Protein AF-A0ABD4SYP6-F1 (afdb_monomer)

Secondary structure (DSSP, 8-state):
----EE-STT-EEEE---SEEEETTEEEEHHHHHHHHHHHHHHHHHHHHHHHTT--HHHHHHHHHHHHHHHHHHHHHHHHHHTHHHHTT-GGGGG-GGG----HHHHHHHHHHHHHHHHHHTT--HHHHHHHHHHHHHHHHHHHHHHHHHHT-S--SB--STTPEE--GGGS-TT-TT--EE--TT-

Foldseek 3Di:
DFDFDDDDDQFTEGEAPAQWDDDDPDTDGPLVVLLVVLLVVLLVQLLVLCVVLVHHSVLSVVLSVLLCVQQFLQQLVVQCVVVVVVCVVVVVCSPVCVVPRGHVVRSVVSSLVSLVVSCVVVVHDSVSSCVSSVVSVVSSLLSNLVSCRNNLHPFAAQDPDRHWYAHQLVRDPPVCSVGGTTHSPSD

pLDDT: mean 91.64, std 11.06, range [38.91, 98.5]

Sequence (187 aa):
MVTALFSGLLGFTLQSPGAELQLGPISLRWYGILIASAVLLGVVLAQRIAQRQHIKPDLISDLAIWLVIGAIPAARLYYVLFQWPYYRENPGEIIAIWHGGIAIHGAILGGMLATFLFCRLKQLSFWQVADTVAPSLILGQAIGRWGNFFNSEAFGAPTDLPWKLFIPTAQRPGGLKDVAYFHPTFL

Solvent-accessible surface area (backbone atoms only — not comparable to full-atom values): 9944 Å² total; per-residue (Å²): 115,78,54,69,53,72,65,66,101,84,20,40,36,43,40,56,71,46,45,56,48,75,61,83,96,45,77,43,48,50,51,59,54,38,50,53,50,24,52,52,53,20,51,55,50,22,25,58,42,21,55,78,69,77,39,65,42,67,59,49,58,54,46,52,55,41,30,53,68,24,11,54,56,31,6,27,51,46,31,45,64,77,44,37,84,60,38,76,78,36,64,80,56,69,77,43,61,88,81,47,68,70,29,68,68,21,25,52,54,21,26,53,51,28,48,45,53,51,19,63,76,69,75,46,60,49,65,63,51,48,64,36,40,46,63,21,52,52,50,28,51,58,44,46,27,50,33,30,46,30,61,50,41,78,60,48,59,79,41,87,56,53,65,20,25,51,48,60,62,91,64,41,56,92,92,39,56,89,56,53,36,19,34,64,58,49,111

Radius of gyration: 20.12 Å; Cα contacts (8 Å, |Δi|>4): 256; chains: 1; bounding box: 48×38×59 Å

InterPro domains:
  IPR001640 Phosphatidylglycerol--prolipoprotein diacylglyceryl transferase Lgt [PF01790] (21-187)
  IPR001640 Phosphatidylglycerol--prolipoprotein diacylglyceryl transferase Lgt [PS01311] (144-156)
  IPR001640 Phosphatidylglycerol--prolipoprotein diacylglyceryl transferase Lgt [PTHR30589] (20-187)
  IPR001640 Phosphatidylglycerol--prolipoprotein diacylglyceryl transferase Lgt [TIGR00544] (20-187)

Mean predicted aligned error: 5.72 Å

Organism: NCBI:txid1574623

Nearest PDB structures (foldseek):
  5azc-assembly1_A  TM=8.347E-01  e=8.884E-11  Escherichia coli K-12
  5cwg-assembly1_A  TM=3.374E-01  e=3.846E+00  synthetic construct
  7a0g-assembly1_JJJ  TM=2.383E-01  e=6.406E+00  Serratia marcescens

Structure (mmCIF, N/CA/C/O backbone):
data_AF-A0ABD4SYP6-F1
#
_entry.id   AF-A0ABD4SYP6-F1
#
loop_
_atom_site.group_PDB
_atom_site.id
_atom_site.type_symbol
_atom_site.label_atom_id
_atom_site.label_alt_id
_atom_site.label_comp_id
_atom_site.label_asym_id
_atom_site.label_entity_id
_atom_site.label_seq_id
_atom_site.pdbx_PDB_ins_code
_atom_site.Cartn_x
_atom_site.Cartn_y
_atom_site.Cartn_z
_atom_site.occupancy
_atom_site.B_iso_or_equiv
_atom_site.auth_seq_id
_atom_site.auth_comp_id
_atom_site.auth_asym_id
_atom_site.auth_atom_id
_atom_site.pdbx_PDB_model_num
ATOM 1 N N . MET A 1 1 ? 4.632 15.106 -16.788 1.00 38.91 1 MET A N 1
ATOM 2 C CA . MET A 1 1 ? 3.467 15.273 -17.683 1.00 38.91 1 MET A CA 1
ATOM 3 C C . MET A 1 1 ? 3.113 13.883 -18.191 1.00 38.91 1 MET A C 1
ATOM 5 O O . MET A 1 1 ? 3.996 13.250 -18.747 1.00 38.91 1 MET A O 1
ATOM 9 N N . VAL A 1 2 ? 1.923 13.345 -17.898 1.00 46.66 2 VAL A N 1
ATOM 10 C CA . VAL A 1 2 ? 1.488 12.069 -18.501 1.00 46.66 2 VAL A CA 1
ATOM 11 C C . VAL A 1 2 ? 1.305 12.338 -19.991 1.00 46.66 2 VAL A C 1
ATOM 13 O O . VAL A 1 2 ? 0.451 13.141 -20.359 1.00 46.66 2 VAL A O 1
ATOM 16 N N . THR A 1 3 ? 2.141 11.747 -20.840 1.00 46.91 3 THR A N 1
ATOM 17 C CA . THR A 1 3 ? 2.057 11.969 -22.286 1.00 46.91 3 THR A CA 1
ATOM 18 C C . THR A 1 3 ? 1.122 10.924 -22.880 1.00 46.91 3 THR A C 1
ATOM 20 O O . THR A 1 3 ? 1.512 9.777 -23.074 1.00 46.91 3 THR A O 1
ATOM 23 N N . ALA A 1 4 ? -0.124 11.308 -23.155 1.00 49.38 4 ALA A N 1
ATOM 24 C CA . ALA A 1 4 ? -0.986 10.548 -24.050 1.00 49.38 4 ALA A CA 1
ATOM 25 C C . ALA A 1 4 ? -0.635 10.959 -25.485 1.00 49.38 4 ALA A C 1
ATOM 27 O O . ALA A 1 4 ? -0.959 12.064 -25.918 1.00 49.38 4 ALA A O 1
ATOM 28 N N . LEU A 1 5 ? 0.078 10.098 -26.211 1.00 52.94 5 LEU A N 1
ATOM 29 C CA . LEU A 1 5 ? 0.274 10.279 -27.648 1.00 52.94 5 LEU A CA 1
ATOM 30 C C . LEU A 1 5 ? -0.943 9.674 -28.359 1.00 52.94 5 LEU A C 1
ATOM 32 O O . LEU A 1 5 ? -1.184 8.466 -28.294 1.00 52.94 5 LEU A O 1
ATOM 36 N N . PHE A 1 6 ? -1.747 10.524 -28.998 1.00 47.97 6 PHE A N 1
ATOM 37 C CA . PHE A 1 6 ? -2.849 10.076 -29.847 1.00 47.97 6 PHE A CA 1
ATOM 38 C C . PHE A 1 6 ? -2.266 9.455 -31.118 1.00 47.97 6 PHE A C 1
ATOM 40 O O . PHE A 1 6 ? -1.558 10.120 -31.873 1.00 47.97 6 PHE A O 1
ATOM 47 N N . SER A 1 7 ? -2.557 8.178 -31.354 1.00 48.09 7 SER A N 1
ATOM 48 C CA . SER A 1 7 ? -2.204 7.485 -32.596 1.00 48.09 7 SER A CA 1
ATOM 49 C C . SER A 1 7 ? -3.499 7.068 -33.292 1.00 48.09 7 SER A C 1
ATOM 51 O O . SER A 1 7 ? -4.050 6.000 -33.052 1.00 48.09 7 SER A O 1
ATOM 53 N N . GLY A 1 8 ? -4.022 7.962 -34.137 1.00 51.19 8 GLY A N 1
ATOM 54 C CA . GLY A 1 8 ? -5.259 7.747 -34.895 1.00 51.19 8 GLY A CA 1
ATOM 55 C C . GLY A 1 8 ? -6.550 8.131 -34.158 1.00 51.19 8 GLY A C 1
ATOM 56 O O . GLY A 1 8 ? -6.545 8.477 -32.980 1.00 51.19 8 GLY A O 1
ATOM 57 N N . LEU A 1 9 ? -7.669 8.081 -34.892 1.00 52.09 9 LEU A N 1
ATOM 58 C CA . LEU A 1 9 ? -8.947 8.738 -34.565 1.00 52.09 9 LEU A CA 1
ATOM 59 C C . LEU A 1 9 ? -9.612 8.306 -33.235 1.00 52.09 9 LEU A C 1
ATOM 61 O O . LEU A 1 9 ? -10.529 8.987 -32.790 1.00 52.09 9 LEU A O 1
ATOM 65 N N . LEU A 1 10 ? -9.192 7.194 -32.611 1.00 61.69 10 LEU A N 1
ATOM 66 C CA . LEU A 1 10 ? -9.816 6.621 -31.400 1.00 61.69 10 LEU A CA 1
ATOM 67 C C . LEU A 1 10 ? -8.826 5.943 -30.417 1.00 61.69 10 LEU A C 1
ATOM 69 O O . LEU A 1 10 ? -9.266 5.347 -29.436 1.00 61.69 10 LEU A O 1
ATOM 73 N N . GLY A 1 11 ? -7.508 5.995 -30.659 1.00 62.91 11 GLY A N 1
ATOM 74 C CA . GLY A 1 11 ? -6.498 5.290 -29.850 1.00 62.91 11 GLY A CA 1
ATOM 75 C C . GLY A 1 11 ? -5.578 6.225 -29.062 1.00 62.91 11 GLY A C 1
ATOM 76 O O . GLY A 1 11 ? -5.037 7.183 -29.619 1.00 62.91 11 GLY A O 1
ATOM 77 N N . PHE A 1 12 ? -5.357 5.926 -27.777 1.00 79.81 12 PHE A N 1
ATOM 78 C CA . PHE A 1 12 ? -4.389 6.619 -26.924 1.00 79.81 12 PHE A CA 1
ATOM 79 C C . PHE A 1 12 ? -3.379 5.629 -26.341 1.00 79.81 12 PHE A C 1
ATOM 81 O O . PHE A 1 12 ? -3.734 4.625 -25.727 1.00 79.81 12 PHE A O 1
ATOM 88 N N . THR A 1 13 ? -2.090 5.918 -26.504 1.00 83.19 13 THR A N 1
ATOM 89 C CA . THR A 1 13 ? -1.047 5.134 -25.837 1.00 83.19 13 THR A CA 1
ATOM 90 C C . THR A 1 13 ? -0.771 5.702 -24.456 1.00 83.19 13 THR A C 1
ATOM 92 O O . THR A 1 13 ? -0.530 6.904 -24.317 1.00 83.19 13 THR A O 1
ATOM 95 N N . LEU A 1 14 ? -0.754 4.833 -23.450 1.00 87.25 14 LEU A N 1
ATOM 96 C CA . LEU A 1 14 ? -0.343 5.184 -22.098 1.00 87.25 14 LEU A CA 1
ATOM 97 C C . LEU A 1 14 ? 1.173 5.044 -21.981 1.00 87.25 14 LEU A C 1
ATOM 99 O O . LEU A 1 14 ? 1.742 4.033 -22.387 1.00 87.25 14 LEU A O 1
ATOM 103 N N . GLN A 1 15 ? 1.829 6.044 -21.402 1.00 91.12 15 GLN A N 1
ATOM 104 C CA . GLN A 1 15 ? 3.259 6.004 -21.119 1.00 91.12 15 GLN A CA 1
ATOM 105 C C . GLN A 1 15 ? 3.535 6.646 -19.762 1.00 91.12 15 GLN A C 1
ATOM 107 O O . GLN A 1 15 ? 3.083 7.760 -19.483 1.00 91.12 15 GLN A O 1
ATOM 112 N N . SER A 1 16 ? 4.293 5.936 -18.925 1.00 91.06 16 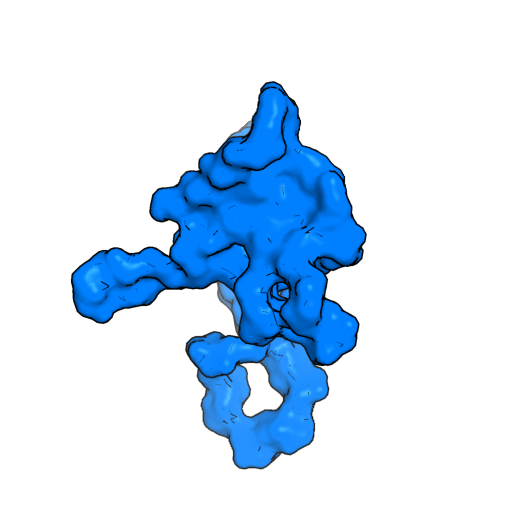SER A N 1
ATOM 113 C CA . SER A 1 16 ? 4.735 6.465 -17.638 1.00 91.06 16 SER A CA 1
ATOM 114 C C . SER A 1 16 ? 5.657 7.675 -17.835 1.00 91.06 16 SER A C 1
ATOM 116 O O . SER A 1 16 ? 6.569 7.611 -18.664 1.00 91.06 16 SER A O 1
ATOM 118 N N . PRO A 1 17 ? 5.493 8.753 -17.047 1.00 89.50 17 PRO A N 1
ATOM 119 C CA . PRO A 1 17 ? 6.449 9.856 -17.014 1.00 89.50 17 PRO A CA 1
ATOM 120 C C . PRO A 1 17 ? 7.752 9.506 -16.267 1.00 89.50 17 PRO A C 1
ATOM 122 O O . PRO A 1 17 ? 8.630 10.359 -16.167 1.00 89.50 17 PRO A O 1
ATOM 125 N N . GLY A 1 18 ? 7.870 8.289 -15.727 1.00 90.31 18 GLY A N 1
ATOM 126 C CA . GLY A 1 18 ? 8.974 7.832 -14.885 1.00 90.31 18 GLY A CA 1
ATOM 127 C C . GLY A 1 18 ? 8.542 7.566 -13.440 1.00 90.31 18 GLY A C 1
ATOM 128 O O . GLY A 1 18 ? 7.469 7.983 -13.002 1.00 90.31 18 GLY A O 1
ATOM 129 N N . ALA A 1 19 ? 9.401 6.870 -12.690 1.00 88.88 19 ALA A N 1
ATOM 130 C CA . ALA A 1 19 ? 9.147 6.490 -11.295 1.00 88.88 19 ALA A CA 1
ATOM 131 C C . ALA A 1 19 ? 9.318 7.654 -10.300 1.00 88.88 19 ALA A C 1
ATOM 133 O O . ALA A 1 19 ? 8.830 7.597 -9.166 1.00 88.88 19 ALA A O 1
ATOM 134 N N . GLU A 1 20 ? 10.006 8.712 -10.725 1.00 92.31 20 GLU A N 1
ATOM 135 C CA . GLU A 1 20 ? 10.459 9.803 -9.873 1.00 92.31 20 GLU A CA 1
ATOM 136 C C . GLU A 1 20 ? 10.057 11.162 -10.439 1.00 92.31 20 GLU A C 1
ATOM 138 O O . GLU A 1 20 ? 10.043 11.385 -11.650 1.00 92.31 20 GLU A O 1
ATOM 143 N N . LEU A 1 21 ? 9.741 12.077 -9.531 1.00 89.38 21 LEU A N 1
ATOM 144 C CA . LEU A 1 21 ? 9.509 13.484 -9.781 1.00 89.38 21 LEU A CA 1
ATOM 145 C C . LEU A 1 21 ? 10.696 14.262 -9.207 1.00 89.38 21 LEU A C 1
ATOM 147 O O . LEU A 1 21 ? 10.861 14.344 -7.989 1.00 89.38 21 LEU A O 1
ATOM 151 N N . GLN A 1 22 ? 11.519 14.829 -10.085 1.00 89.31 22 GLN A N 1
ATOM 152 C CA . GLN A 1 22 ? 12.651 15.661 -9.679 1.00 89.31 22 GLN A CA 1
ATOM 153 C C . GLN A 1 22 ? 12.175 17.087 -9.382 1.00 89.31 22 GLN A C 1
ATOM 155 O O . GLN A 1 22 ? 11.612 17.758 -10.247 1.00 89.31 22 GLN A O 1
ATOM 160 N N . LEU A 1 23 ? 12.413 17.549 -8.156 1.00 86.06 23 LEU A N 1
ATOM 161 C CA . LEU A 1 23 ? 12.132 18.903 -7.682 1.00 86.06 23 LEU A CA 1
ATOM 162 C C . LEU A 1 23 ? 13.457 19.543 -7.247 1.00 86.06 23 LEU A C 1
ATOM 164 O O . LEU A 1 23 ? 13.806 19.569 -6.066 1.00 86.06 23 LEU A O 1
ATOM 168 N N . GLY A 1 24 ? 14.235 20.014 -8.225 1.00 86.81 24 GLY A N 1
ATOM 169 C CA . GLY A 1 24 ? 15.590 20.514 -7.985 1.00 86.81 24 GLY A CA 1
ATOM 170 C C . GLY A 1 24 ? 16.508 19.399 -7.453 1.00 86.81 24 GLY A C 1
ATOM 171 O O . GLY A 1 24 ? 16.625 18.373 -8.119 1.00 86.81 24 GLY A O 1
ATOM 172 N N . PRO A 1 25 ? 17.153 19.555 -6.279 1.00 89.81 25 PRO A N 1
ATOM 173 C CA . PRO A 1 25 ? 18.048 18.536 -5.721 1.00 89.81 25 PRO A CA 1
ATOM 174 C C . PRO A 1 25 ? 17.316 17.356 -5.058 1.00 89.81 25 PRO A C 1
ATOM 176 O O . PRO A 1 25 ? 17.960 16.390 -4.656 1.00 89.81 25 PRO A O 1
ATOM 179 N N . ILE A 1 26 ? 15.989 17.428 -4.900 1.00 87.06 26 ILE A N 1
ATOM 180 C CA . ILE A 1 26 ? 15.192 16.396 -4.228 1.00 87.06 26 ILE A CA 1
ATOM 181 C C . ILE A 1 26 ? 14.495 15.535 -5.284 1.00 87.06 26 ILE A C 1
ATOM 183 O O . ILE A 1 26 ? 13.771 16.054 -6.133 1.00 87.06 26 ILE A O 1
ATOM 187 N N . SER A 1 27 ? 14.671 14.213 -5.199 1.00 87.31 27 SER A N 1
ATOM 188 C CA . SER A 1 27 ? 13.902 13.250 -5.995 1.00 87.31 27 SER A CA 1
ATOM 189 C C . SER A 1 27 ? 12.782 12.637 -5.157 1.00 87.31 27 SER A C 1
ATOM 191 O O . SER A 1 27 ? 13.030 12.035 -4.109 1.00 87.31 27 SER A O 1
ATOM 193 N N . LEU A 1 28 ? 11.537 12.800 -5.606 1.00 89.44 28 LEU A N 1
ATOM 194 C CA . LEU A 1 28 ? 10.350 12.272 -4.942 1.00 89.44 28 LEU A CA 1
ATOM 195 C C . LEU A 1 28 ? 9.784 11.095 -5.739 1.00 89.44 28 LEU A C 1
ATOM 197 O O . LEU A 1 28 ? 9.440 11.230 -6.910 1.00 89.44 28 LEU A O 1
ATOM 201 N N . ARG A 1 29 ? 9.635 9.930 -5.109 1.00 91.88 29 ARG A N 1
ATOM 202 C CA . ARG A 1 29 ? 9.078 8.746 -5.782 1.00 91.88 29 ARG A CA 1
ATOM 203 C C . ARG A 1 29 ? 7.552 8.814 -5.824 1.00 91.88 29 ARG A C 1
ATOM 205 O O . ARG A 1 29 ? 6.924 8.976 -4.775 1.00 91.88 29 ARG A O 1
ATOM 212 N N . TRP A 1 30 ? 6.946 8.576 -6.991 1.00 93.12 30 TRP A N 1
ATOM 213 C CA . TRP A 1 30 ? 5.481 8.553 -7.146 1.00 93.12 30 TRP A CA 1
ATOM 214 C C . TRP A 1 30 ? 4.801 7.562 -6.202 1.00 93.12 30 TRP A C 1
ATOM 216 O O . TRP A 1 30 ? 3.766 7.871 -5.619 1.00 93.12 30 TRP A O 1
ATOM 226 N N . TYR A 1 31 ? 5.427 6.406 -5.979 1.00 90.06 31 TYR A N 1
ATOM 227 C CA . TYR A 1 31 ? 4.959 5.411 -5.014 1.00 90.06 31 TYR A CA 1
ATOM 228 C C . TYR A 1 31 ? 4.768 5.977 -3.603 1.00 90.06 31 TYR A C 1
ATOM 230 O O . TYR A 1 31 ? 3.772 5.669 -2.957 1.00 90.06 31 TYR A O 1
ATOM 238 N N . GLY A 1 32 ? 5.691 6.819 -3.128 1.00 91.38 32 GLY A N 1
ATOM 239 C CA . GLY A 1 32 ? 5.581 7.427 -1.801 1.00 91.38 32 GLY A CA 1
ATOM 240 C C . GLY A 1 32 ? 4.389 8.377 -1.712 1.00 91.38 32 GLY A C 1
ATOM 241 O O . GLY A 1 32 ? 3.626 8.321 -0.749 1.00 91.38 32 GLY A O 1
ATOM 242 N N . ILE A 1 33 ? 4.184 9.187 -2.755 1.00 94.44 33 ILE A N 1
ATOM 243 C CA . ILE A 1 33 ? 3.044 10.108 -2.860 1.00 94.44 33 ILE A CA 1
ATOM 244 C C . ILE A 1 33 ? 1.732 9.322 -2.857 1.00 94.44 33 ILE A C 1
ATOM 246 O O . ILE A 1 33 ? 0.845 9.611 -2.061 1.00 94.44 33 ILE A O 1
ATOM 250 N N . LEU A 1 34 ? 1.624 8.297 -3.706 1.00 95.50 34 LEU A N 1
ATOM 251 C CA . LEU A 1 34 ? 0.417 7.483 -3.832 1.00 95.50 34 LEU A CA 1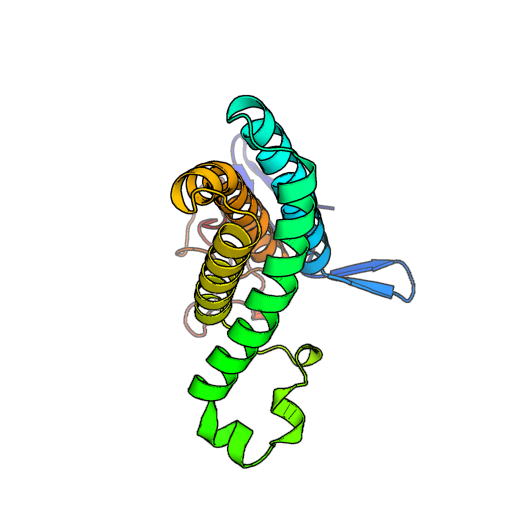
ATOM 252 C C . LEU A 1 34 ? 0.094 6.721 -2.548 1.00 95.50 34 LEU A C 1
ATOM 254 O O . LEU A 1 34 ? -1.067 6.684 -2.155 1.00 95.50 34 LEU A O 1
ATOM 258 N N . ILE A 1 35 ? 1.096 6.161 -1.865 1.00 93.31 35 ILE A N 1
ATOM 259 C CA . ILE A 1 35 ? 0.901 5.499 -0.568 1.00 93.31 35 ILE A CA 1
ATOM 260 C C . ILE A 1 35 ? 0.415 6.508 0.477 1.00 93.31 35 ILE A C 1
ATOM 262 O O . ILE A 1 35 ? -0.556 6.232 1.178 1.00 93.31 35 ILE A O 1
ATOM 266 N N . ALA A 1 36 ? 1.032 7.691 0.561 1.00 95.31 36 ALA A N 1
ATOM 267 C CA . ALA A 1 36 ? 0.596 8.732 1.489 1.00 95.31 36 ALA A CA 1
ATOM 268 C C . ALA A 1 36 ? -0.848 9.177 1.199 1.00 95.31 36 ALA A C 1
ATOM 270 O O . ALA A 1 36 ? -1.673 9.247 2.110 1.00 95.31 36 ALA A O 1
ATOM 271 N N . SER A 1 37 ? -1.189 9.404 -0.074 1.00 97.12 37 SER A N 1
ATOM 272 C CA . 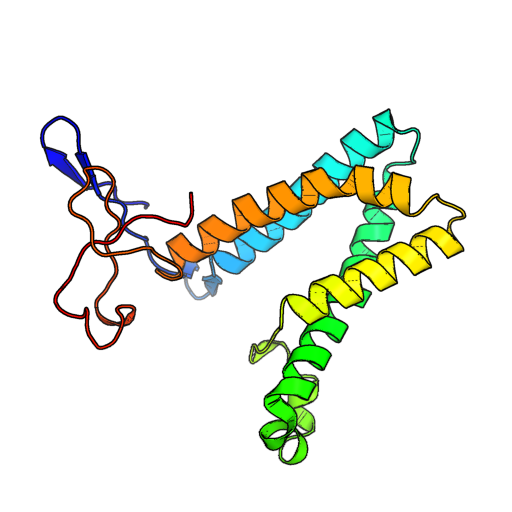SER A 1 37 ? -2.556 9.720 -0.496 1.00 97.12 37 SER A CA 1
ATOM 273 C C . SER A 1 37 ? -3.538 8.589 -0.182 1.00 97.12 37 SER A C 1
ATOM 275 O O . SER A 1 37 ? -4.629 8.862 0.312 1.00 97.12 37 SER A O 1
ATOM 277 N N . ALA A 1 38 ? -3.157 7.330 -0.409 1.00 96.81 38 ALA A N 1
ATOM 278 C CA . ALA A 1 38 ? -3.975 6.160 -0.103 1.00 96.81 38 ALA A CA 1
ATOM 279 C C . ALA A 1 38 ? -4.273 6.041 1.395 1.00 96.81 38 ALA A C 1
ATOM 281 O O . ALA A 1 38 ? -5.417 5.789 1.768 1.00 96.81 38 ALA A O 1
ATOM 282 N N . VAL A 1 39 ? -3.276 6.269 2.254 1.00 96.31 39 VAL A N 1
ATOM 283 C CA . VAL A 1 39 ? -3.461 6.269 3.712 1.00 96.31 39 VAL A CA 1
ATOM 284 C C . VAL A 1 39 ? -4.399 7.399 4.131 1.00 96.31 39 VAL A C 1
ATOM 286 O O . VAL A 1 39 ? -5.372 7.143 4.836 1.00 96.31 39 VAL A O 1
ATOM 289 N N . LEU A 1 40 ? -4.163 8.629 3.663 1.00 97.31 40 LEU A N 1
ATOM 290 C CA . LEU A 1 40 ? -5.005 9.778 4.007 1.00 97.31 40 LEU A CA 1
ATOM 291 C C . LEU A 1 40 ? -6.460 9.568 3.572 1.00 97.31 40 LEU A C 1
ATOM 293 O O . LEU A 1 40 ? -7.375 9.674 4.388 1.00 97.31 40 LEU A O 1
ATOM 297 N N . LEU A 1 41 ? -6.683 9.223 2.302 1.00 98.12 41 LEU A N 1
ATOM 298 C CA . LEU A 1 41 ? -8.025 8.985 1.768 1.00 98.12 41 LEU A CA 1
ATOM 299 C C . LEU A 1 41 ? -8.691 7.770 2.420 1.00 98.12 41 LEU A C 1
ATOM 301 O O . LEU A 1 41 ? -9.887 7.813 2.706 1.00 98.12 41 LEU A O 1
ATOM 305 N N . GLY A 1 42 ? -7.926 6.715 2.700 1.00 98.06 42 GLY A N 1
ATOM 306 C CA . GLY A 1 42 ? -8.404 5.525 3.394 1.00 98.06 42 GLY A CA 1
ATOM 307 C C . GLY A 1 42 ? -8.877 5.829 4.816 1.00 98.06 42 GLY A C 1
ATOM 308 O O . GLY A 1 42 ? -9.962 5.389 5.199 1.00 98.06 42 GLY A O 1
ATOM 309 N N . VAL A 1 43 ? -8.126 6.627 5.580 1.00 97.94 43 VAL A N 1
ATOM 310 C CA . VAL A 1 43 ? -8.530 7.060 6.928 1.00 97.94 43 VAL A CA 1
ATOM 311 C C . VAL A 1 43 ? -9.779 7.936 6.861 1.00 97.94 43 VAL A C 1
ATOM 313 O O . VAL A 1 43 ? -10.740 7.657 7.574 1.00 97.94 43 VAL A O 1
ATOM 316 N N . VAL A 1 44 ? -9.824 8.931 5.967 1.00 98.25 44 VAL A N 1
ATOM 317 C CA . VAL A 1 44 ? -11.007 9.799 5.810 1.00 98.25 44 VAL A CA 1
ATOM 318 C C . VAL A 1 44 ? -12.249 8.986 5.436 1.00 98.25 44 VAL A C 1
ATOM 320 O O . VAL A 1 44 ? -13.328 9.203 5.993 1.00 98.25 44 VAL A O 1
ATOM 323 N N . LEU A 1 45 ? -12.122 8.036 4.507 1.00 98.44 45 LEU A N 1
ATOM 324 C CA . LEU A 1 45 ? -13.230 7.167 4.117 1.00 98.44 45 LEU A CA 1
ATOM 325 C C . LEU A 1 45 ? -13.682 6.278 5.284 1.00 98.44 45 LEU A C 1
ATOM 327 O O . LEU A 1 45 ? -14.878 6.222 5.573 1.00 98.44 45 LEU A O 1
ATOM 331 N N . ALA A 1 46 ? -12.745 5.650 5.997 1.00 98.19 46 ALA A N 1
ATOM 332 C CA . ALA A 1 46 ? -13.057 4.776 7.124 1.00 98.19 46 ALA A CA 1
ATOM 333 C C . ALA A 1 46 ? -13.717 5.553 8.272 1.00 98.19 46 ALA A C 1
ATOM 335 O O . ALA A 1 46 ? -14.677 5.068 8.858 1.00 98.19 46 ALA A O 1
ATOM 336 N N . GLN A 1 47 ? -13.283 6.785 8.549 1.00 98.38 47 GLN A N 1
ATOM 337 C CA . GLN A 1 47 ? -13.928 7.671 9.521 1.00 98.38 47 GLN A CA 1
ATOM 338 C C . GLN A 1 47 ? -15.375 7.992 9.139 1.00 98.38 47 GLN A C 1
ATOM 340 O O . GLN A 1 47 ? -16.264 7.933 9.986 1.00 98.38 47 GLN A O 1
ATOM 345 N N . ARG A 1 48 ? -15.642 8.297 7.862 1.00 97.81 48 ARG A N 1
ATOM 346 C CA . ARG A 1 48 ? -17.009 8.561 7.380 1.00 97.81 48 ARG A CA 1
ATOM 347 C C . ARG A 1 48 ? -17.908 7.333 7.502 1.00 97.81 48 ARG A C 1
ATOM 349 O O . ARG A 1 48 ? -19.079 7.470 7.850 1.00 97.81 48 ARG A O 1
ATOM 356 N N . ILE A 1 49 ? -17.380 6.142 7.223 1.00 98.00 49 ILE A N 1
ATOM 357 C CA . ILE A 1 49 ? -18.118 4.882 7.389 1.00 98.00 49 ILE A CA 1
ATOM 358 C C . ILE A 1 49 ? -18.338 4.596 8.880 1.00 98.00 49 ILE A C 1
ATOM 360 O O . ILE A 1 49 ? -19.455 4.273 9.273 1.00 98.00 49 ILE A O 1
ATOM 364 N N . ALA A 1 50 ? -17.324 4.811 9.721 1.00 97.75 50 ALA A N 1
ATOM 365 C CA . ALA A 1 50 ? -17.396 4.626 11.168 1.00 97.75 50 ALA A CA 1
ATOM 366 C C . ALA A 1 50 ? -18.520 5.454 11.805 1.00 97.75 50 ALA A C 1
ATOM 368 O O . ALA A 1 50 ? -19.281 4.916 12.606 1.00 97.75 50 ALA A O 1
ATOM 369 N N . GLN A 1 51 ? -18.696 6.716 11.389 1.00 96.31 51 GLN A N 1
ATOM 370 C CA . GLN A 1 51 ? -19.806 7.563 11.855 1.00 96.31 51 GLN A CA 1
ATOM 371 C C . GLN A 1 51 ? -21.174 6.921 11.596 1.00 96.31 51 GLN A C 1
ATOM 373 O O . GLN A 1 51 ? -22.043 6.954 12.463 1.00 96.31 51 GLN A O 1
ATOM 378 N N . ARG A 1 52 ? -21.357 6.305 10.421 1.00 95.50 52 ARG A N 1
ATOM 379 C CA . ARG A 1 52 ? -22.601 5.609 10.050 1.00 95.50 52 ARG A CA 1
ATOM 380 C C . ARG A 1 52 ? -22.796 4.302 10.819 1.00 95.50 52 ARG A C 1
ATOM 382 O O . ARG A 1 52 ? -23.924 3.858 10.966 1.00 95.50 52 ARG A O 1
ATOM 389 N N . GLN A 1 53 ? -21.707 3.715 11.309 1.00 94.06 53 GLN A N 1
ATOM 390 C CA . GLN A 1 53 ? -21.689 2.484 12.101 1.00 94.06 53 GLN A CA 1
ATOM 391 C C . GLN A 1 53 ? -21.656 2.750 13.617 1.00 94.06 53 GLN A C 1
ATOM 393 O O . GLN A 1 53 ? -21.401 1.834 14.394 1.00 94.06 53 GLN A O 1
ATOM 398 N N . HIS A 1 54 ? -21.889 3.995 14.055 1.00 94.19 54 HIS A N 1
ATOM 399 C CA . HIS A 1 54 ? -21.829 4.415 15.462 1.00 94.19 54 HIS A CA 1
ATOM 400 C C . HIS A 1 54 ? -20.471 4.165 16.154 1.00 94.19 54 HIS A C 1
ATOM 402 O O . HIS A 1 54 ? -20.392 4.077 17.380 1.00 94.19 54 HIS A O 1
ATOM 408 N N . ILE A 1 55 ? -19.382 4.102 15.383 1.00 96.69 55 ILE A N 1
ATOM 409 C CA . ILE A 1 55 ? -18.006 4.054 15.885 1.00 96.69 55 ILE A CA 1
ATOM 410 C C . ILE A 1 55 ? -17.445 5.481 15.904 1.00 96.69 55 ILE A C 1
ATOM 412 O O . ILE A 1 55 ? -17.575 6.230 14.934 1.00 96.69 55 ILE A O 1
ATOM 416 N N . LYS A 1 56 ? -16.789 5.870 17.006 1.00 97.12 56 LYS A N 1
ATOM 417 C CA . LYS A 1 56 ? -16.140 7.187 17.109 1.00 97.12 56 LYS A CA 1
ATOM 418 C C . LYS A 1 56 ? -15.031 7.318 16.047 1.00 97.12 56 LYS A C 1
ATOM 420 O O . LYS A 1 56 ? -14.129 6.481 16.046 1.00 97.12 56 LYS A O 1
ATOM 425 N N . PRO A 1 57 ? -15.031 8.361 15.198 1.00 96.69 57 PRO A N 1
ATOM 426 C CA . PRO A 1 57 ? -14.023 8.545 14.145 1.00 96.69 57 PRO A CA 1
ATOM 427 C C . PRO A 1 57 ? -12.583 8.595 14.654 1.00 96.69 57 PRO A C 1
ATOM 429 O O . PRO A 1 57 ? -11.684 8.086 13.989 1.00 96.69 57 PRO A O 1
ATOM 432 N N . ASP A 1 58 ? -12.367 9.141 15.850 1.00 97.25 58 ASP A N 1
ATOM 433 C CA . ASP A 1 58 ? -11.035 9.225 16.459 1.00 97.25 58 ASP A CA 1
ATOM 434 C C . ASP A 1 58 ? -10.424 7.839 16.697 1.00 97.25 58 ASP A C 1
ATOM 436 O O . ASP A 1 58 ? -9.219 7.662 16.557 1.00 97.25 58 ASP A O 1
ATOM 440 N N . LEU A 1 59 ? -11.255 6.816 16.941 1.00 97.75 59 LEU A N 1
ATOM 441 C CA . LEU A 1 59 ? -10.784 5.435 17.073 1.00 97.75 59 LEU A CA 1
ATOM 442 C C . LEU A 1 59 ? -10.225 4.887 15.755 1.00 97.75 59 LEU A C 1
ATOM 444 O O . LEU A 1 59 ? -9.374 4.005 15.787 1.00 97.75 59 LEU A O 1
ATOM 448 N N . ILE A 1 60 ? -10.667 5.402 14.604 1.00 97.88 60 ILE A N 1
ATOM 449 C CA . ILE A 1 60 ? -10.104 5.037 13.297 1.00 97.88 60 ILE A CA 1
ATOM 450 C C . ILE A 1 60 ? -8.732 5.687 13.104 1.00 97.88 60 ILE A C 1
ATOM 452 O O . ILE A 1 60 ? -7.820 5.040 12.591 1.00 97.88 60 ILE A O 1
ATOM 456 N N . SER A 1 61 ? -8.561 6.935 13.550 1.00 97.00 61 SER A N 1
ATOM 457 C CA . SER A 1 61 ? -7.256 7.608 13.560 1.00 97.00 61 SER A CA 1
ATOM 458 C C . SER A 1 61 ? -6.266 6.875 14.464 1.00 97.00 61 SER A C 1
ATOM 460 O O . SER A 1 61 ? -5.148 6.581 14.044 1.00 97.00 61 SER A O 1
ATOM 462 N N . ASP A 1 62 ? -6.699 6.514 15.675 1.00 97.69 62 ASP A N 1
ATOM 463 C CA . ASP A 1 62 ? -5.904 5.719 16.611 1.00 97.69 62 ASP A CA 1
ATOM 464 C C . ASP A 1 62 ? -5.537 4.362 15.995 1.00 97.69 62 ASP A C 1
ATOM 466 O O . ASP A 1 62 ? -4.377 3.946 16.030 1.00 97.69 62 ASP A O 1
ATOM 470 N N . LEU A 1 63 ? -6.510 3.680 15.380 1.00 98.06 63 LEU A N 1
ATOM 471 C CA . LEU A 1 63 ? -6.288 2.402 14.711 1.00 98.06 63 LEU A CA 1
ATOM 472 C C . LEU A 1 63 ? -5.267 2.522 13.572 1.00 98.06 63 LEU A C 1
ATOM 474 O O . LEU A 1 63 ? -4.457 1.616 13.399 1.00 98.06 63 LEU A O 1
ATOM 478 N N . ALA A 1 64 ? -5.260 3.619 12.811 1.00 96.88 64 ALA A N 1
ATOM 479 C CA . ALA A 1 64 ? -4.283 3.825 11.742 1.00 96.88 64 ALA A CA 1
ATOM 480 C C . ALA A 1 64 ? -2.838 3.812 12.272 1.00 96.88 64 ALA A C 1
ATOM 482 O O . ALA A 1 64 ? -1.958 3.220 11.647 1.00 96.88 64 ALA A O 1
ATOM 483 N N . ILE A 1 65 ? -2.598 4.382 13.457 1.00 97.06 65 ILE A N 1
ATOM 484 C CA . ILE A 1 65 ? -1.284 4.342 14.115 1.00 97.06 65 ILE A CA 1
ATOM 485 C C . ILE A 1 65 ? -0.935 2.903 14.517 1.00 97.06 65 ILE A C 1
ATOM 487 O O . ILE A 1 65 ? 0.172 2.432 14.250 1.00 97.06 65 ILE A O 1
ATOM 491 N N . TRP A 1 66 ? -1.891 2.172 15.098 1.00 98.00 66 TRP A N 1
ATOM 492 C CA . TRP A 1 66 ? -1.718 0.755 15.441 1.00 98.00 66 TRP A CA 1
ATOM 493 C C . TRP A 1 66 ? -1.398 -0.105 14.217 1.00 98.00 66 TRP A C 1
ATOM 495 O O . TRP A 1 66 ? -0.525 -0.969 14.283 1.00 98.00 66 TRP A O 1
ATOM 505 N N . LEU A 1 67 ? -2.059 0.153 13.088 1.00 97.31 67 LEU A N 1
ATOM 506 C CA . LEU A 1 67 ? -1.801 -0.532 11.826 1.00 97.31 67 LEU A CA 1
ATOM 507 C C . LEU A 1 67 ? -0.377 -0.284 11.328 1.00 97.31 67 LEU A C 1
ATOM 509 O O . LEU A 1 67 ? 0.271 -1.233 10.907 1.00 97.31 67 LEU A O 1
ATOM 513 N N . VAL A 1 68 ? 0.142 0.943 11.414 1.00 95.31 68 VAL A N 1
ATOM 514 C CA . VAL A 1 68 ? 1.535 1.245 11.036 1.00 95.31 68 VAL A CA 1
ATOM 515 C C . VAL A 1 68 ? 2.521 0.478 11.923 1.00 95.31 68 VAL A C 1
ATOM 517 O O . VAL A 1 68 ? 3.434 -0.172 11.410 1.00 95.31 68 VAL A O 1
ATOM 520 N N . ILE A 1 69 ? 2.304 0.503 13.241 1.00 96.44 69 ILE A N 1
ATOM 521 C CA . ILE A 1 69 ? 3.166 -0.165 14.229 1.00 96.44 69 ILE A CA 1
ATOM 522 C C . ILE A 1 69 ? 3.116 -1.691 14.084 1.00 96.44 69 ILE A C 1
ATOM 524 O O . ILE A 1 69 ? 4.128 -2.353 14.284 1.00 96.44 69 ILE A O 1
ATOM 528 N N . GLY A 1 70 ? 1.967 -2.267 13.728 1.00 97.50 70 GLY A N 1
ATOM 529 C CA . GLY A 1 70 ? 1.832 -3.710 13.530 1.00 97.50 70 GLY A CA 1
ATOM 530 C C . GLY A 1 70 ? 2.301 -4.183 12.156 1.00 97.50 70 GLY A C 1
ATOM 531 O O . GLY A 1 70 ? 3.048 -5.155 12.048 1.00 97.50 70 GLY A O 1
ATOM 532 N N . ALA A 1 71 ? 1.871 -3.505 11.092 1.00 96.94 71 ALA A N 1
ATOM 533 C CA . ALA A 1 71 ? 2.070 -3.963 9.724 1.00 96.94 71 ALA A CA 1
ATOM 534 C C . ALA A 1 71 ? 3.519 -3.809 9.256 1.00 96.94 71 ALA A C 1
ATOM 536 O O . ALA A 1 71 ? 4.043 -4.743 8.658 1.00 96.94 71 ALA A O 1
ATOM 537 N N . ILE A 1 72 ? 4.189 -2.679 9.522 1.00 95.12 72 ILE A N 1
ATOM 538 C CA . ILE A 1 72 ? 5.547 -2.444 8.998 1.00 95.12 72 ILE A CA 1
ATOM 539 C C . ILE A 1 72 ? 6.559 -3.452 9.570 1.00 95.12 72 ILE A C 1
ATOM 541 O O . ILE A 1 72 ? 7.242 -4.110 8.777 1.00 95.12 72 ILE A O 1
ATOM 545 N N . PRO A 1 73 ? 6.651 -3.659 10.901 1.00 96.50 73 PRO A N 1
ATOM 546 C CA . PRO A 1 73 ? 7.580 -4.637 11.458 1.00 96.50 73 PRO A CA 1
ATOM 547 C C . PRO A 1 73 ? 7.242 -6.065 11.033 1.00 96.50 73 PRO A C 1
ATOM 549 O O . PRO A 1 73 ? 8.145 -6.822 10.685 1.00 96.50 73 PRO A O 1
ATOM 552 N N . ALA A 1 74 ? 5.957 -6.433 10.991 1.00 97.81 74 ALA A N 1
ATOM 553 C CA . ALA A 1 74 ? 5.543 -7.764 10.553 1.00 97.81 74 ALA A CA 1
ATOM 554 C C . ALA A 1 74 ? 5.869 -8.012 9.073 1.00 97.81 74 ALA A C 1
ATOM 556 O O . ALA A 1 74 ? 6.341 -9.090 8.716 1.00 97.81 74 ALA A O 1
ATOM 557 N N . ALA A 1 75 ? 5.683 -7.012 8.211 1.00 97.06 75 ALA A N 1
ATOM 558 C CA . ALA A 1 75 ? 6.047 -7.080 6.801 1.00 97.06 75 ALA A CA 1
ATOM 559 C C . ALA A 1 75 ? 7.551 -7.269 6.597 1.00 97.06 75 ALA A C 1
ATOM 561 O O . ALA A 1 75 ? 7.964 -8.048 5.731 1.00 97.06 75 ALA A O 1
ATOM 562 N N . ARG A 1 76 ? 8.365 -6.586 7.412 1.00 97.00 76 ARG A N 1
ATOM 563 C CA . ARG A 1 76 ? 9.818 -6.749 7.401 1.00 97.00 76 ARG A CA 1
ATOM 564 C C . ARG A 1 76 ? 10.228 -8.125 7.907 1.00 97.00 76 ARG A C 1
ATOM 566 O O . ARG A 1 76 ? 10.973 -8.822 7.227 1.00 97.00 76 ARG A O 1
ATOM 573 N N . LEU A 1 77 ? 9.713 -8.534 9.062 1.00 96.31 77 LEU A N 1
ATOM 574 C CA . LEU A 1 77 ? 10.026 -9.827 9.660 1.00 96.31 77 LEU A CA 1
ATOM 575 C C . LEU A 1 77 ? 9.654 -10.976 8.720 1.00 96.31 77 LEU A C 1
ATOM 577 O O . LEU A 1 77 ? 10.456 -11.878 8.509 1.00 96.31 77 LEU A O 1
ATOM 581 N N . TYR A 1 78 ? 8.479 -10.912 8.092 1.00 97.38 78 TYR A N 1
ATOM 582 C CA . TYR A 1 78 ? 8.052 -11.909 7.115 1.00 97.38 78 TYR A CA 1
ATOM 583 C C . TYR A 1 78 ? 9.036 -12.009 5.940 1.00 97.38 78 TYR A C 1
ATOM 585 O O . TYR A 1 78 ? 9.435 -13.108 5.568 1.00 97.38 78 TYR A O 1
ATOM 593 N N . TYR A 1 79 ? 9.476 -10.876 5.378 1.00 96.50 79 TYR A N 1
ATOM 594 C CA . TYR A 1 79 ? 10.476 -10.867 4.306 1.00 96.50 79 TYR A CA 1
ATOM 595 C C . TYR A 1 79 ? 11.811 -11.480 4.756 1.00 96.50 79 TYR A C 1
ATOM 597 O O . TYR A 1 79 ? 12.371 -12.326 4.061 1.00 96.50 79 TYR A O 1
ATOM 605 N N . VAL A 1 80 ? 12.289 -11.092 5.943 1.00 96.62 80 VAL A N 1
ATOM 606 C CA . VAL A 1 80 ? 13.539 -11.588 6.538 1.00 96.62 80 VAL A CA 1
ATOM 607 C C . VAL A 1 80 ? 13.503 -13.099 6.740 1.00 96.62 80 VAL A C 1
ATOM 609 O O . VAL A 1 80 ? 14.475 -13.775 6.418 1.00 96.62 80 VAL A O 1
ATOM 612 N N . LEU A 1 81 ? 12.382 -13.643 7.220 1.00 96.38 81 LEU A N 1
ATOM 613 C CA . LEU A 1 81 ? 12.208 -15.085 7.408 1.00 96.38 81 LEU A CA 1
ATOM 614 C C . LEU A 1 81 ? 12.268 -15.848 6.078 1.00 96.38 81 LEU A C 1
ATOM 616 O O . LEU A 1 81 ? 12.892 -16.904 6.005 1.00 96.38 81 LEU A O 1
ATOM 620 N N . PHE A 1 82 ? 11.680 -15.303 5.010 1.00 95.56 82 PHE A N 1
ATOM 621 C CA . PHE A 1 82 ? 11.757 -15.907 3.675 1.00 95.56 82 PHE A CA 1
ATOM 622 C C . PHE A 1 82 ? 13.152 -15.813 3.047 1.00 95.56 82 PHE A C 1
ATOM 624 O O . PHE A 1 82 ? 13.536 -16.682 2.271 1.00 95.56 82 PHE A O 1
ATOM 631 N N . GLN A 1 83 ? 13.913 -14.775 3.386 1.00 95.62 83 GLN A N 1
ATOM 632 C CA . GLN A 1 83 ? 15.280 -14.544 2.912 1.00 95.62 83 GLN A CA 1
ATOM 633 C C . GLN A 1 83 ? 16.325 -14.878 3.990 1.00 95.62 83 GLN A C 1
ATOM 635 O O . GLN A 1 83 ? 17.420 -14.313 4.010 1.00 95.62 83 GLN A O 1
ATOM 640 N N . TRP A 1 84 ? 16.001 -15.805 4.898 1.00 96.06 84 TRP A N 1
ATOM 641 C CA . TRP A 1 84 ? 16.824 -16.102 6.071 1.00 96.06 84 TRP A CA 1
ATOM 642 C C . TRP A 1 84 ? 18.298 -16.422 5.771 1.00 96.06 84 TRP A C 1
ATOM 644 O O . TRP A 1 84 ? 19.146 -15.934 6.521 1.00 96.06 84 TRP A O 1
ATOM 654 N N . PRO A 1 85 ? 18.655 -17.158 4.692 1.00 97.06 85 PRO A N 1
ATOM 655 C CA . PRO A 1 85 ? 20.056 -17.419 4.360 1.00 97.06 85 PRO A CA 1
ATOM 656 C C . PRO A 1 85 ? 20.913 -16.155 4.223 1.00 97.06 85 PRO A C 1
ATOM 658 O O . PRO A 1 85 ? 22.062 -16.162 4.642 1.00 97.06 85 PRO A O 1
ATOM 661 N N . TYR A 1 86 ? 20.347 -15.060 3.713 1.00 95.81 86 TYR A N 1
ATOM 662 C CA . TYR A 1 86 ? 21.043 -13.778 3.611 1.00 95.81 86 TYR A CA 1
ATOM 663 C C . TYR A 1 86 ? 21.140 -13.065 4.969 1.00 95.81 86 TYR A C 1
ATOM 665 O O . TYR A 1 86 ? 22.196 -12.562 5.355 1.00 95.81 86 TYR A O 1
ATOM 673 N N . TYR A 1 87 ? 20.042 -13.037 5.729 1.00 96.44 87 TYR A N 1
ATOM 674 C CA . TYR A 1 87 ? 19.960 -12.255 6.968 1.00 96.44 87 TYR A CA 1
ATOM 675 C C . TYR A 1 87 ? 20.687 -12.879 8.161 1.00 96.44 87 TYR A C 1
ATOM 677 O O . TYR A 1 87 ? 21.107 -12.146 9.053 1.00 96.44 87 TYR A O 1
ATOM 685 N N . ARG A 1 88 ? 20.904 -14.202 8.173 1.00 96.19 88 ARG A N 1
ATOM 686 C CA . ARG A 1 88 ? 21.757 -14.850 9.188 1.00 96.19 88 ARG A CA 1
ATOM 687 C C . ARG A 1 88 ? 23.219 -14.397 9.106 1.00 96.19 88 ARG A C 1
ATOM 689 O O . ARG A 1 88 ? 23.912 -14.426 10.116 1.00 96.19 88 ARG A O 1
ATOM 696 N N . GLU A 1 89 ? 23.679 -13.998 7.921 1.00 97.56 89 GLU A N 1
ATOM 697 C CA . GLU A 1 89 ? 25.033 -13.475 7.693 1.00 97.56 89 GLU A CA 1
ATOM 698 C C . GLU A 1 89 ? 25.085 -11.950 7.865 1.00 97.56 89 GLU A C 1
ATOM 700 O O . GLU A 1 89 ? 26.136 -11.396 8.170 1.00 97.56 89 GLU A O 1
ATOM 705 N N . ASN A 1 90 ? 23.936 -11.277 7.740 1.00 95.62 90 ASN A N 1
ATOM 706 C CA . ASN A 1 90 ? 23.808 -9.821 7.782 1.00 95.62 90 ASN A CA 1
ATOM 707 C C . ASN A 1 90 ? 22.742 -9.375 8.806 1.00 95.62 90 ASN A C 1
ATOM 709 O O . ASN A 1 90 ? 21.734 -8.772 8.433 1.00 95.62 90 ASN A O 1
ATOM 713 N N . PRO A 1 91 ? 22.918 -9.640 10.114 1.00 93.69 91 PRO A N 1
ATOM 714 C CA . PRO A 1 91 ? 21.879 -9.371 11.113 1.00 93.69 91 PRO A CA 1
ATOM 715 C C . PRO A 1 91 ? 21.536 -7.878 11.255 1.00 93.69 91 PRO A C 1
ATOM 717 O O . PRO A 1 91 ? 20.390 -7.538 11.548 1.00 93.69 91 PRO A O 1
ATOM 720 N N . GLY A 1 92 ? 22.490 -6.975 10.997 1.00 94.06 92 GLY A N 1
ATOM 721 C CA . GLY A 1 92 ? 22.249 -5.525 11.006 1.00 94.06 92 GLY A CA 1
ATOM 722 C C . GLY A 1 92 ? 21.258 -5.062 9.930 1.00 94.06 92 GLY A C 1
ATOM 723 O O . GLY A 1 92 ? 20.545 -4.080 10.124 1.00 94.06 92 GLY A O 1
ATOM 724 N N . GLU A 1 93 ? 21.136 -5.817 8.836 1.00 94.25 93 GLU A N 1
ATOM 725 C CA . GLU A 1 93 ? 20.209 -5.518 7.745 1.00 94.25 93 GLU A CA 1
ATOM 726 C C . GLU A 1 93 ? 18.755 -5.825 8.119 1.00 94.25 93 GLU A C 1
ATOM 728 O O . GLU A 1 93 ? 17.839 -5.328 7.472 1.00 94.25 93 GLU A O 1
ATOM 733 N N . ILE A 1 94 ? 18.484 -6.596 9.179 1.00 94.31 94 ILE A N 1
ATOM 734 C CA . ILE A 1 94 ? 17.116 -6.997 9.554 1.00 94.31 94 ILE A CA 1
ATOM 735 C C . ILE A 1 94 ? 16.217 -5.777 9.794 1.00 94.31 94 ILE A C 1
ATOM 737 O O . ILE A 1 94 ? 15.065 -5.769 9.360 1.00 94.31 94 ILE A O 1
ATOM 741 N N . ILE A 1 95 ? 16.742 -4.720 10.414 1.00 94.12 95 ILE A N 1
ATOM 742 C CA . ILE A 1 95 ? 15.987 -3.492 10.716 1.00 94.12 95 ILE A CA 1
ATOM 743 C C . ILE A 1 95 ? 16.040 -2.446 9.595 1.00 94.12 95 ILE A C 1
ATOM 745 O O . ILE A 1 95 ? 15.280 -1.478 9.631 1.00 94.12 95 ILE A O 1
ATOM 749 N N . ALA A 1 96 ? 16.907 -2.633 8.595 1.00 92.56 96 ALA A N 1
ATOM 750 C CA . ALA A 1 96 ? 17.148 -1.681 7.514 1.00 92.56 96 ALA A CA 1
ATOM 751 C C . ALA A 1 96 ? 16.011 -1.694 6.476 1.00 92.56 96 ALA A C 1
ATOM 753 O O . ALA A 1 96 ? 16.169 -2.125 5.333 1.00 92.56 96 ALA A O 1
ATOM 754 N N . ILE A 1 97 ? 14.827 -1.220 6.874 1.00 89.38 97 ILE A N 1
ATOM 755 C CA . ILE A 1 97 ? 13.636 -1.148 6.010 1.00 89.38 97 ILE A CA 1
ATOM 756 C C . ILE A 1 97 ? 13.826 -0.202 4.813 1.00 89.38 97 ILE A C 1
ATOM 758 O O . ILE A 1 97 ? 13.146 -0.346 3.799 1.00 89.38 97 ILE A O 1
ATOM 762 N N . TRP A 1 98 ? 14.760 0.750 4.908 1.00 88.81 98 TRP A N 1
ATOM 763 C CA . TRP A 1 98 ? 15.089 1.685 3.828 1.00 88.81 98 TRP A CA 1
ATOM 764 C C . TRP A 1 98 ? 15.872 1.031 2.681 1.00 88.81 98 TRP A C 1
ATOM 766 O O . TRP A 1 98 ? 15.882 1.576 1.582 1.00 88.81 98 TRP A O 1
ATOM 776 N N . HIS A 1 99 ? 16.456 -0.155 2.885 1.00 87.25 99 HIS A N 1
ATOM 777 C CA . HIS A 1 99 ? 17.034 -0.966 1.804 1.00 87.25 99 HIS A CA 1
ATOM 778 C C . HIS A 1 99 ? 15.971 -1.770 1.025 1.00 87.25 99 HIS A C 1
ATOM 780 O O . HIS A 1 99 ? 16.303 -2.582 0.164 1.00 87.25 99 HIS A O 1
ATOM 786 N N . GLY A 1 100 ? 14.679 -1.558 1.305 1.00 86.25 100 GLY A N 1
ATOM 787 C CA . GLY A 1 100 ? 13.579 -2.327 0.721 1.00 86.25 100 GLY A CA 1
ATOM 788 C C . GLY A 1 100 ? 13.333 -3.632 1.477 1.00 86.25 100 GLY A C 1
ATOM 789 O O . GLY A 1 100 ? 13.689 -3.752 2.644 1.00 86.25 100 GLY A O 1
ATOM 790 N N . GLY A 1 101 ? 12.699 -4.619 0.834 1.00 89.31 101 GLY A N 1
ATOM 791 C CA . GLY A 1 101 ? 12.408 -5.923 1.448 1.00 89.31 101 GLY A CA 1
ATOM 792 C C . GLY A 1 101 ? 11.248 -5.883 2.446 1.00 89.31 101 GLY A C 1
ATOM 793 O O . GLY A 1 101 ? 11.415 -6.147 3.639 1.00 89.31 101 GLY A O 1
ATOM 794 N N . ILE A 1 102 ? 10.065 -5.528 1.947 1.00 90.88 102 ILE A N 1
ATOM 795 C CA . ILE A 1 102 ? 8.805 -5.520 2.695 1.00 90.88 102 ILE A CA 1
ATOM 796 C C . ILE A 1 102 ? 7.849 -6.489 2.001 1.00 90.88 102 ILE A C 1
ATOM 798 O O . ILE A 1 102 ? 7.584 -6.355 0.807 1.00 90.88 102 ILE A O 1
ATOM 802 N N . ALA A 1 103 ? 7.330 -7.468 2.741 1.00 93.25 103 ALA A N 1
ATOM 803 C CA . ALA A 1 103 ? 6.394 -8.450 2.208 1.00 93.25 103 ALA A 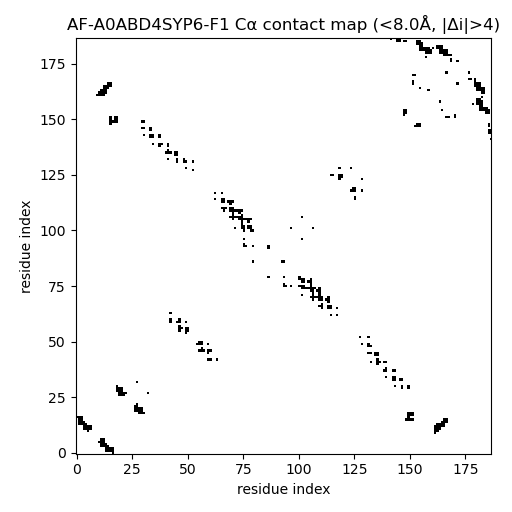CA 1
ATOM 804 C C . ALA A 1 103 ? 4.946 -8.097 2.574 1.00 93.25 103 ALA A C 1
ATOM 806 O O . ALA A 1 103 ? 4.606 -7.970 3.752 1.00 93.25 103 ALA A O 1
ATOM 807 N N . ILE A 1 104 ? 4.069 -8.020 1.567 1.00 92.44 104 ILE A N 1
ATOM 808 C CA . ILE A 1 104 ? 2.646 -7.697 1.766 1.00 92.44 104 ILE A CA 1
ATOM 809 C C . ILE A 1 104 ? 1.936 -8.700 2.688 1.00 92.44 104 ILE A C 1
ATOM 811 O O . ILE A 1 104 ? 1.107 -8.304 3.500 1.00 92.44 104 ILE A O 1
ATOM 815 N N . HIS A 1 105 ? 2.313 -9.980 2.635 1.00 95.19 105 HIS A N 1
ATOM 816 C CA . HIS A 1 105 ? 1.763 -11.021 3.506 1.00 95.19 105 HIS A CA 1
ATOM 817 C C . HIS A 1 105 ? 1.993 -10.708 4.990 1.00 95.19 105 HIS A C 1
ATOM 819 O O . HIS A 1 105 ? 1.065 -10.790 5.792 1.00 95.19 105 HIS A O 1
ATOM 825 N N . GLY A 1 106 ? 3.206 -10.275 5.349 1.00 96.69 106 GLY A N 1
ATOM 826 C CA . GLY A 1 106 ? 3.508 -9.862 6.717 1.00 96.69 106 GLY A CA 1
ATOM 827 C C . GLY A 1 106 ? 2.762 -8.590 7.118 1.00 96.69 106 GLY A C 1
ATOM 828 O O . GLY A 1 106 ? 2.274 -8.512 8.241 1.00 96.69 106 GLY A O 1
ATOM 829 N N . ALA A 1 107 ? 2.591 -7.636 6.195 1.00 96.19 107 ALA A N 1
ATOM 830 C CA . ALA A 1 107 ? 1.803 -6.428 6.450 1.00 96.19 107 ALA A CA 1
ATOM 831 C C . ALA A 1 107 ? 0.337 -6.759 6.770 1.00 96.19 107 ALA A C 1
ATOM 833 O O . ALA A 1 107 ? -0.220 -6.212 7.718 1.00 96.19 107 ALA A O 1
ATOM 834 N N . ILE A 1 108 ? -0.273 -7.679 6.012 1.00 95.94 108 ILE A N 1
ATOM 835 C CA . ILE A 1 108 ? -1.657 -8.125 6.221 1.00 95.94 108 ILE A CA 1
ATOM 836 C C . ILE A 1 108 ? -1.795 -8.821 7.579 1.00 95.94 108 ILE A C 1
ATOM 838 O O . ILE A 1 108 ? -2.675 -8.461 8.358 1.00 95.94 108 ILE A O 1
ATOM 842 N N . LEU A 1 109 ? -0.906 -9.768 7.897 1.00 97.38 109 LEU A N 1
ATOM 843 C CA . LEU A 1 109 ? -0.937 -10.488 9.174 1.00 97.38 109 LEU A CA 1
ATOM 844 C C . LEU A 1 109 ? -0.729 -9.547 10.370 1.00 97.38 109 LEU A C 1
ATOM 846 O O . LEU A 1 109 ? -1.488 -9.600 11.339 1.00 97.38 109 LEU A O 1
ATOM 850 N N . GLY A 1 110 ? 0.263 -8.657 10.291 1.00 98.06 110 GLY A N 1
ATOM 851 C CA . GLY A 1 110 ? 0.541 -7.668 11.331 1.00 98.06 110 GLY A CA 1
ATOM 852 C C . GLY A 1 110 ? -0.590 -6.657 11.500 1.00 98.06 110 GLY A C 1
ATOM 853 O O . GLY A 1 110 ? -0.962 -6.339 12.627 1.00 98.06 110 GLY A O 1
ATOM 854 N N . GLY A 1 111 ? -1.183 -6.200 10.394 1.00 97.62 111 GLY A N 1
ATOM 855 C CA . GLY A 1 111 ? -2.345 -5.316 10.402 1.00 97.62 111 GLY A CA 1
ATOM 856 C C . GLY A 1 111 ? -3.564 -5.973 11.047 1.00 97.62 111 GLY A C 1
ATOM 857 O O . GLY A 1 111 ? -4.158 -5.394 11.950 1.00 97.62 111 GLY A O 1
ATOM 858 N N . MET A 1 112 ? -3.890 -7.212 10.666 1.00 97.62 112 MET A N 1
ATOM 859 C CA . MET A 1 112 ? -4.988 -7.972 11.276 1.00 97.62 112 MET A CA 1
ATOM 860 C C . MET A 1 112 ? -4.791 -8.160 12.781 1.00 97.62 112 MET A C 1
ATOM 862 O O . MET A 1 112 ? -5.723 -7.932 13.555 1.00 97.62 112 MET A O 1
ATOM 866 N N . LEU A 1 113 ? -3.581 -8.539 13.208 1.00 98.31 113 LEU A N 1
ATOM 867 C CA . LEU A 1 113 ? -3.258 -8.696 14.624 1.00 98.31 113 LEU A CA 1
ATOM 868 C C . LEU A 1 113 ? -3.377 -7.364 15.377 1.00 98.31 113 LEU A C 1
ATOM 870 O O . LEU A 1 113 ? -3.982 -7.323 16.447 1.00 98.31 113 LEU A O 1
ATOM 874 N N . ALA A 1 114 ? -2.859 -6.271 14.813 1.00 98.31 114 ALA A N 1
ATOM 875 C CA . ALA A 1 114 ? -2.965 -4.942 15.407 1.00 98.31 114 ALA A CA 1
ATOM 876 C C . ALA A 1 114 ? -4.424 -4.489 15.540 1.00 98.31 114 ALA A C 1
ATOM 878 O O . ALA A 1 114 ? -4.820 -4.033 16.612 1.00 98.31 114 ALA A O 1
ATOM 879 N N . THR A 1 115 ? -5.249 -4.675 14.503 1.00 98.25 115 THR A N 1
ATOM 880 C CA . THR A 1 115 ? -6.687 -4.385 14.563 1.00 98.25 115 THR A CA 1
ATOM 881 C C . THR A 1 115 ? -7.377 -5.229 15.624 1.00 98.25 115 THR A C 1
ATOM 883 O O . THR A 1 115 ? -8.163 -4.698 16.406 1.00 98.25 115 THR A O 1
ATOM 886 N N . PHE A 1 116 ? -7.074 -6.526 15.699 1.00 98.50 116 PHE A N 1
ATOM 887 C CA . PHE A 1 116 ? -7.648 -7.412 16.706 1.00 98.50 116 PHE A CA 1
ATOM 888 C C . PHE A 1 116 ? -7.304 -6.961 18.130 1.00 98.50 116 PHE A C 1
ATOM 890 O O . PHE A 1 116 ? -8.206 -6.797 18.954 1.00 98.50 116 PHE A O 1
ATOM 897 N N . LEU A 1 117 ? -6.025 -6.698 18.413 1.00 98.44 117 LEU A N 1
ATOM 898 C CA . LEU A 1 117 ? -5.571 -6.217 19.720 1.00 98.44 117 LEU A CA 1
ATOM 899 C C . LEU A 1 117 ? -6.180 -4.855 20.067 1.00 98.44 117 LEU A C 1
ATOM 901 O O . LEU A 1 117 ? -6.678 -4.672 21.177 1.00 98.44 117 LEU A O 1
ATOM 905 N N . PHE A 1 118 ? -6.220 -3.927 19.111 1.00 98.50 118 PHE A N 1
ATOM 906 C CA . PHE A 1 118 ? -6.854 -2.625 19.290 1.00 98.50 118 PHE A CA 1
ATOM 907 C C . PHE 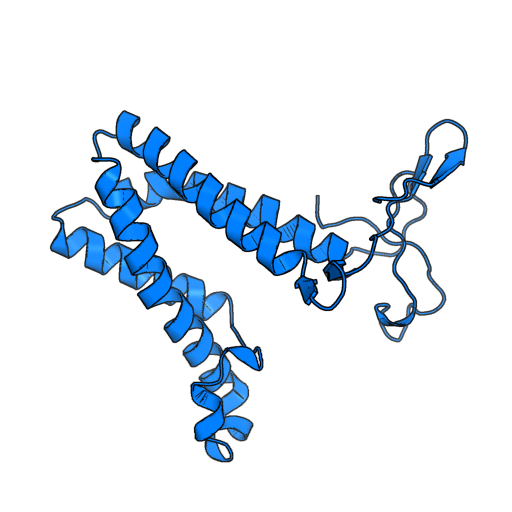A 1 118 ? -8.336 -2.762 19.656 1.00 98.50 118 PHE A C 1
ATOM 909 O O . PHE A 1 118 ? -8.793 -2.165 20.631 1.00 98.50 118 PHE A O 1
ATOM 916 N N . CYS A 1 119 ? -9.080 -3.602 18.927 1.00 98.25 119 CYS A N 1
ATOM 917 C CA . CYS A 1 119 ? -10.494 -3.850 19.204 1.00 98.25 119 CYS A CA 1
ATOM 918 C C . CYS A 1 119 ? -10.696 -4.442 20.602 1.00 98.25 119 CYS A C 1
ATOM 920 O O . CYS A 1 119 ? -11.588 -4.004 21.325 1.00 98.25 119 CYS A O 1
ATOM 922 N N . ARG A 1 120 ? -9.835 -5.377 21.025 1.00 97.81 120 ARG A N 1
ATOM 923 C CA . ARG A 1 120 ? -9.870 -5.939 22.383 1.00 97.81 120 ARG A CA 1
ATOM 924 C C . ARG A 1 120 ? -9.647 -4.876 23.457 1.00 97.81 120 ARG A C 1
ATOM 926 O O . ARG A 1 120 ? -10.397 -4.840 24.426 1.00 97.81 120 ARG A O 1
ATOM 933 N N . LEU A 1 121 ? -8.658 -4.002 23.277 1.00 97.81 121 LEU A N 1
ATOM 934 C CA . LEU A 1 121 ? -8.323 -2.951 24.243 1.00 97.81 121 LEU A CA 1
ATOM 935 C C . LEU A 1 121 ? -9.388 -1.853 24.321 1.00 97.81 121 LEU A C 1
ATOM 937 O O . LEU A 1 121 ? -9.633 -1.304 25.391 1.00 97.81 121 LEU A O 1
ATOM 941 N N . LYS A 1 122 ? -10.027 -1.533 23.193 1.00 97.12 122 LYS A N 1
ATOM 942 C CA . LYS A 1 122 ? -11.067 -0.499 23.095 1.00 97.12 122 LYS A CA 1
ATOM 943 C C . LYS A 1 122 ? -12.490 -1.044 23.255 1.00 97.12 122 LYS A C 1
ATOM 945 O O . LYS A 1 122 ? -13.433 -0.274 23.113 1.00 97.12 122 LYS A O 1
ATOM 950 N N . GLN A 1 123 ? -12.640 -2.339 23.551 1.00 97.00 123 GLN A N 1
ATOM 951 C CA . GLN A 1 123 ? -13.929 -3.028 23.697 1.00 97.00 123 GLN A CA 1
ATOM 952 C C . GLN A 1 123 ? -14.846 -2.867 22.467 1.00 97.00 123 GLN A C 1
ATOM 954 O O . GLN A 1 123 ? -16.054 -2.686 22.586 1.00 97.00 123 GLN A O 1
ATOM 959 N N . LEU A 1 124 ? -14.258 -2.931 21.271 1.00 97.06 124 LEU A N 1
ATOM 960 C CA . LEU A 1 124 ? -14.965 -2.864 19.993 1.00 97.06 124 LEU A CA 1
ATOM 961 C C . LEU A 1 124 ? -15.152 -4.262 19.399 1.00 97.06 124 LEU A C 1
ATOM 963 O O . LEU A 1 124 ? -14.333 -5.162 19.603 1.00 97.06 124 LEU A O 1
ATOM 967 N N . SER A 1 125 ? -16.195 -4.426 18.586 1.00 97.69 125 SER A N 1
ATOM 968 C CA . SER A 1 125 ? -16.337 -5.611 17.741 1.00 97.69 125 SER A CA 1
ATOM 969 C C . SER A 1 125 ? -15.295 -5.582 16.622 1.00 97.69 125 SER A C 1
ATOM 971 O O . SER A 1 125 ? -15.301 -4.680 15.784 1.00 97.69 125 SER A O 1
ATOM 973 N N . PHE A 1 126 ? -14.424 -6.594 16.583 1.00 98.00 126 PHE A N 1
ATOM 974 C CA . PHE A 1 126 ? -13.429 -6.744 15.519 1.00 98.00 126 PHE A CA 1
ATOM 975 C C . PHE A 1 126 ? -14.075 -6.769 14.131 1.00 98.00 126 PHE A C 1
ATOM 977 O O . PHE A 1 126 ? -13.612 -6.074 13.235 1.00 98.00 126 PHE A O 1
ATOM 984 N N . TRP A 1 127 ? -15.167 -7.520 13.970 1.00 97.81 127 TRP A N 1
ATOM 985 C CA . TRP A 1 127 ? -15.863 -7.652 12.691 1.00 97.81 127 TRP A CA 1
ATOM 986 C C . TRP A 1 127 ? -16.477 -6.334 12.231 1.00 97.81 127 TRP A C 1
ATOM 988 O O . TRP A 1 127 ? -16.326 -5.960 11.076 1.00 97.81 127 TRP A O 1
ATOM 998 N N . GLN A 1 128 ? -17.069 -5.571 13.151 1.00 97.56 128 GLN A N 1
ATOM 999 C CA . GLN A 1 128 ? -17.636 -4.265 12.819 1.00 97.56 128 GLN A CA 1
ATOM 1000 C C . GLN A 1 128 ? -16.551 -3.277 12.366 1.00 97.56 128 GLN A C 1
ATOM 1002 O O . GLN A 1 128 ? -16.749 -2.518 11.415 1.00 97.56 128 GLN A O 1
ATOM 1007 N N . VAL A 1 129 ? -15.389 -3.290 13.027 1.00 98.00 129 VAL A N 1
ATOM 1008 C CA . VAL A 1 129 ? -14.237 -2.474 12.623 1.00 98.00 129 VAL A CA 1
ATOM 1009 C C . VAL A 1 129 ? -13.682 -2.955 11.281 1.00 98.00 129 VAL A C 1
ATOM 1011 O O . VAL A 1 129 ? -13.415 -2.122 10.420 1.00 98.00 129 VAL A O 1
ATOM 1014 N N . ALA A 1 130 ? -13.562 -4.268 11.069 1.00 97.25 130 ALA A N 1
ATOM 1015 C CA . ALA A 1 130 ? -13.106 -4.856 9.811 1.00 97.25 130 ALA A CA 1
ATOM 1016 C C . ALA A 1 130 ? -14.007 -4.448 8.631 1.00 97.25 130 ALA A C 1
ATOM 1018 O O . ALA A 1 130 ? -13.504 -3.938 7.631 1.00 97.25 130 ALA A O 1
ATOM 1019 N N . ASP A 1 131 ? -15.328 -4.565 8.783 1.00 96.94 131 ASP A N 1
ATOM 1020 C CA . ASP A 1 131 ? -16.310 -4.138 7.779 1.00 96.94 131 ASP A CA 1
ATOM 1021 C C . ASP A 1 131 ? -16.234 -2.630 7.511 1.00 96.94 131 ASP A C 1
ATOM 1023 O O . ASP A 1 131 ? -16.371 -2.176 6.374 1.00 96.94 131 ASP A O 1
ATOM 1027 N N . THR A 1 132 ? -15.962 -1.840 8.552 1.00 97.56 132 THR A N 1
ATOM 1028 C CA . THR A 1 132 ? -15.802 -0.384 8.442 1.00 97.56 132 THR A CA 1
ATOM 1029 C C . THR A 1 132 ? -14.567 0.001 7.624 1.00 97.56 132 THR A C 1
ATOM 1031 O O . THR A 1 132 ? -14.625 0.950 6.840 1.00 97.56 132 THR A O 1
ATOM 1034 N N . VAL A 1 133 ? -13.446 -0.712 7.788 1.00 97.12 133 VAL A N 1
ATOM 1035 C CA . VAL A 1 133 ? -12.179 -0.392 7.102 1.00 97.12 133 VAL A CA 1
ATOM 1036 C C . VAL A 1 133 ? -12.028 -1.076 5.742 1.00 97.12 133 VAL A C 1
ATOM 1038 O O . VAL A 1 133 ? -11.232 -0.613 4.925 1.00 97.12 133 VAL A O 1
ATOM 1041 N N . ALA A 1 134 ? -12.780 -2.143 5.460 1.00 96.88 134 ALA A N 1
ATOM 10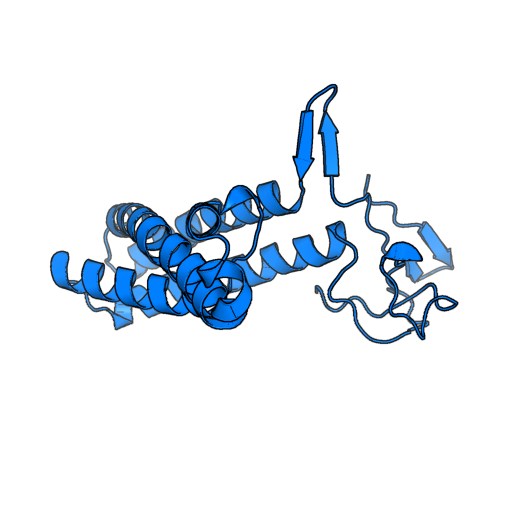42 C CA . ALA A 1 134 ? -12.654 -2.913 4.222 1.00 96.88 134 ALA A CA 1
ATOM 1043 C C . ALA A 1 134 ? -12.784 -2.063 2.937 1.00 96.88 134 ALA A C 1
ATOM 1045 O O . ALA A 1 134 ? -11.927 -2.201 2.058 1.00 96.88 134 ALA A O 1
ATOM 1046 N N . PRO A 1 135 ? -13.741 -1.117 2.811 1.00 97.56 135 PRO A N 1
ATOM 1047 C CA . PRO A 1 135 ? -13.810 -0.241 1.638 1.00 97.56 135 PRO A CA 1
ATOM 1048 C C . PRO A 1 135 ? -12.562 0.636 1.466 1.00 97.56 135 PRO A C 1
ATOM 1050 O O . PRO A 1 135 ? -12.106 0.861 0.344 1.00 97.56 135 PRO A O 1
ATOM 1053 N N . SER A 1 136 ? -11.964 1.088 2.570 1.00 97.19 136 SER A N 1
ATOM 1054 C CA . SER A 1 136 ? -10.718 1.858 2.550 1.00 97.19 136 SER A CA 1
ATOM 1055 C C . SER A 1 136 ? -9.516 1.026 2.112 1.00 97.19 136 SER A C 1
ATOM 1057 O O . SER A 1 136 ? -8.637 1.552 1.431 1.00 97.19 136 SER A O 1
ATOM 1059 N N . LEU A 1 137 ? -9.482 -0.270 2.440 1.00 95.00 137 LEU A N 1
ATOM 1060 C CA . LEU A 1 137 ? -8.449 -1.184 1.942 1.00 95.00 137 LEU A CA 1
ATOM 1061 C C . LEU A 1 137 ? -8.533 -1.341 0.420 1.00 95.00 137 LEU A C 1
ATOM 1063 O O . LEU A 1 137 ? -7.508 -1.264 -0.256 1.00 95.00 137 LEU A O 1
ATOM 1067 N N . ILE A 1 138 ? -9.744 -1.501 -0.123 1.00 96.00 138 ILE A N 1
ATOM 1068 C CA . ILE A 1 138 ? -9.974 -1.592 -1.573 1.00 96.00 138 ILE A CA 1
ATOM 1069 C C . ILE A 1 138 ? -9.541 -0.296 -2.264 1.00 96.00 138 ILE A C 1
ATOM 1071 O O . ILE A 1 138 ? -8.819 -0.344 -3.260 1.00 96.00 138 ILE A O 1
ATOM 1075 N N . LEU A 1 139 ? -9.912 0.863 -1.707 1.00 97.06 139 LEU A N 1
ATOM 1076 C CA . LEU A 1 139 ? -9.472 2.162 -2.219 1.00 97.06 139 LEU A CA 1
ATOM 1077 C C . LEU A 1 139 ? -7.941 2.278 -2.222 1.00 97.06 139 LEU A C 1
ATOM 1079 O O . LEU A 1 139 ? -7.355 2.720 -3.208 1.00 97.06 139 LEU A O 1
ATOM 1083 N N . GLY A 1 140 ? -7.287 1.841 -1.144 1.00 95.31 140 GLY A N 1
ATOM 1084 C CA . GLY A 1 140 ? -5.831 1.828 -1.055 1.00 95.31 140 GLY A CA 1
ATOM 1085 C C . GLY A 1 140 ? -5.178 0.943 -2.120 1.00 95.31 140 GLY A C 1
ATOM 1086 O O . GLY A 1 140 ? -4.198 1.359 -2.734 1.00 95.31 140 GLY A O 1
ATOM 1087 N N . GLN A 1 141 ? -5.741 -0.238 -2.397 1.00 93.88 141 GLN A N 1
ATOM 1088 C CA . GLN A 1 141 ? -5.264 -1.110 -3.476 1.00 93.88 141 GLN A CA 1
ATOM 1089 C C . GLN A 1 141 ? -5.437 -0.459 -4.849 1.00 93.88 141 GLN A C 1
ATOM 1091 O O . GLN A 1 141 ? -4.486 -0.446 -5.630 1.00 93.88 141 GLN A O 1
ATOM 1096 N N . ALA A 1 142 ? -6.601 0.138 -5.118 1.00 94.88 142 ALA A N 1
ATOM 1097 C CA . ALA A 1 142 ? -6.868 0.835 -6.373 1.00 94.88 142 ALA A CA 1
ATOM 1098 C C . ALA A 1 142 ? -5.873 1.985 -6.609 1.00 94.88 142 ALA A C 1
ATOM 1100 O O . ALA A 1 142 ? -5.293 2.091 -7.686 1.00 94.88 142 ALA A O 1
ATOM 1101 N N . ILE A 1 143 ? -5.599 2.803 -5.586 1.00 95.88 143 ILE A N 1
ATOM 1102 C CA . ILE A 1 143 ? -4.584 3.867 -5.664 1.00 95.88 143 ILE A CA 1
ATOM 1103 C C . ILE A 1 143 ? -3.181 3.268 -5.845 1.00 95.88 143 ILE A C 1
ATOM 1105 O O . ILE A 1 143 ? -2.397 3.758 -6.653 1.00 95.88 143 ILE A O 1
ATOM 1109 N N . GLY A 1 144 ? -2.864 2.185 -5.133 1.00 93.19 144 GLY A N 1
ATOM 1110 C CA . GLY A 1 144 ? -1.570 1.509 -5.215 1.00 93.19 144 GLY A CA 1
ATOM 1111 C C . GLY A 1 144 ? -1.248 0.966 -6.608 1.00 93.19 144 GLY A C 1
ATOM 1112 O O . GLY A 1 144 ? -0.088 1.016 -7.014 1.00 93.19 144 GLY A O 1
ATOM 1113 N N . ARG A 1 145 ? -2.253 0.512 -7.373 1.00 93.75 145 ARG A N 1
ATOM 1114 C CA . ARG A 1 145 ? -2.060 0.065 -8.764 1.00 93.75 145 ARG A CA 1
ATOM 1115 C C . ARG A 1 145 ? -1.490 1.163 -9.663 1.00 93.75 145 ARG A C 1
ATOM 1117 O O . ARG A 1 145 ? -0.641 0.879 -10.504 1.00 93.75 145 ARG A O 1
ATOM 1124 N N . TRP A 1 146 ? -1.835 2.429 -9.430 1.00 94.12 146 TRP A N 1
ATOM 1125 C CA . TRP A 1 146 ? -1.219 3.543 -10.161 1.00 94.12 146 TRP A CA 1
ATOM 1126 C C . TRP A 1 146 ? 0.290 3.648 -9.919 1.00 94.12 146 TRP A C 1
ATOM 1128 O O . TRP A 1 146 ? 1.017 4.112 -10.793 1.00 94.12 146 TRP A O 1
ATOM 1138 N N . GLY A 1 147 ? 0.797 3.157 -8.785 1.00 92.62 147 GLY A N 1
ATOM 1139 C CA . GLY A 1 147 ? 2.236 3.051 -8.546 1.00 92.62 147 GLY A CA 1
ATOM 1140 C C . GLY A 1 147 ? 2.911 2.136 -9.565 1.00 92.62 147 GLY A C 1
ATOM 1141 O O . GLY A 1 147 ? 3.970 2.482 -10.093 1.00 92.62 147 GLY A O 1
ATOM 1142 N N . ASN A 1 148 ? 2.262 1.020 -9.915 1.00 92.31 148 ASN A N 1
ATOM 1143 C CA . ASN A 1 148 ? 2.763 0.092 -10.925 1.00 92.31 148 ASN A CA 1
ATOM 1144 C C . ASN A 1 148 ? 2.892 0.771 -12.298 1.00 92.31 148 ASN A C 1
ATOM 1146 O O . ASN A 1 148 ? 3.895 0.579 -12.986 1.00 92.31 148 ASN A O 1
ATOM 1150 N N . PHE A 1 149 ? 1.938 1.641 -12.649 1.00 93.06 149 PHE A N 1
ATOM 1151 C CA . PHE A 1 149 ? 2.031 2.469 -13.852 1.00 93.06 149 PHE A CA 1
ATOM 1152 C C . PHE A 1 149 ? 3.274 3.367 -13.829 1.00 93.06 149 PHE A C 1
ATOM 1154 O O . PHE A 1 149 ? 4.077 3.307 -14.759 1.00 93.06 149 PHE A O 1
ATOM 1161 N N . PHE A 1 150 ? 3.497 4.143 -12.762 1.00 93.12 150 PHE A N 1
ATOM 1162 C CA . PHE A 1 150 ? 4.666 5.031 -12.685 1.00 93.12 150 PHE A CA 1
ATOM 1163 C C . PHE A 1 150 ? 5.996 4.262 -12.736 1.00 93.12 150 PHE A C 1
ATOM 1165 O O . PHE A 1 150 ? 6.917 4.675 -13.444 1.00 93.12 150 PHE A O 1
ATOM 1172 N N . ASN A 1 151 ? 6.085 3.104 -12.079 1.00 91.75 151 ASN A N 1
ATOM 1173 C CA . ASN A 1 151 ? 7.276 2.249 -12.128 1.00 91.75 151 ASN A CA 1
ATOM 1174 C C . ASN A 1 151 ? 7.434 1.448 -13.431 1.00 91.75 151 ASN A C 1
ATOM 1176 O O . ASN A 1 151 ? 8.486 0.845 -13.628 1.00 91.75 151 ASN A O 1
ATOM 1180 N N . SER A 1 152 ? 6.436 1.441 -14.323 1.00 92.81 152 SER A N 1
ATOM 1181 C CA . SER A 1 152 ? 6.411 0.564 -15.505 1.00 92.81 152 SER A CA 1
ATOM 1182 C C . SER A 1 152 ? 6.559 -0.920 -15.138 1.00 92.81 152 SER A C 1
ATOM 1184 O O . SER A 1 152 ? 7.343 -1.645 -15.743 1.00 92.81 152 SER A O 1
ATOM 1186 N N . GLU A 1 153 ? 5.811 -1.373 -14.132 1.00 90.75 153 GLU A N 1
ATOM 1187 C CA . GLU A 1 153 ? 5.809 -2.755 -13.637 1.00 90.75 153 GLU A CA 1
ATOM 1188 C C . GLU A 1 153 ? 4.379 -3.323 -13.591 1.00 90.75 153 GLU A C 1
ATOM 1190 O O . GLU A 1 153 ? 3.408 -2.592 -13.775 1.00 90.75 153 GLU A O 1
ATOM 1195 N N . ALA A 1 154 ? 4.251 -4.631 -13.335 1.00 89.69 154 ALA A N 1
ATOM 1196 C CA . ALA A 1 154 ? 2.969 -5.336 -13.189 1.00 89.69 154 ALA A CA 1
ATOM 1197 C C . ALA A 1 154 ? 1.955 -5.066 -14.325 1.00 89.69 154 ALA A C 1
ATOM 1199 O O . ALA A 1 154 ? 0.755 -4.928 -14.082 1.00 89.69 154 ALA A O 1
ATOM 1200 N N . PHE A 1 155 ? 2.460 -4.990 -15.559 1.00 93.44 155 PHE A N 1
ATOM 1201 C CA . PHE A 1 155 ? 1.687 -4.899 -16.797 1.00 93.44 155 PHE A CA 1
ATOM 1202 C C . PHE A 1 155 ? 1.312 -6.290 -17.337 1.00 93.44 155 PHE A C 1
ATOM 1204 O O . PHE A 1 155 ? 1.876 -7.306 -16.928 1.00 93.44 155 PHE A O 1
ATOM 1211 N N . GLY A 1 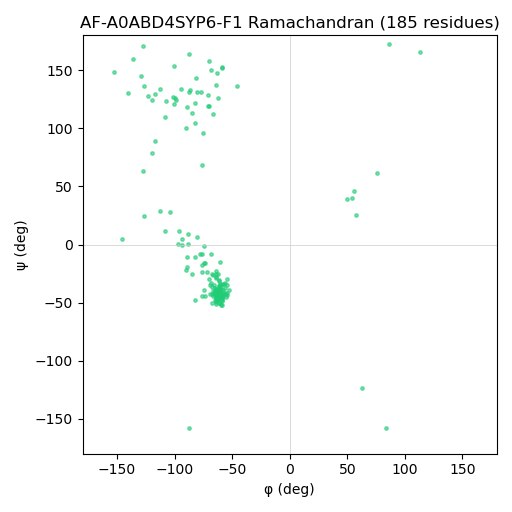156 ? 0.344 -6.328 -18.253 1.00 93.81 156 GLY A N 1
ATOM 1212 C CA . GLY A 1 156 ? -0.211 -7.553 -18.819 1.00 93.81 156 GLY A CA 1
ATOM 1213 C C . GLY A 1 156 ? 0.548 -8.080 -20.036 1.00 93.81 156 GLY A C 1
ATOM 1214 O O . GLY A 1 156 ? 1.717 -7.779 -20.259 1.00 93.81 156 GLY A O 1
ATOM 1215 N N . ALA A 1 157 ? -0.143 -8.880 -20.847 1.00 94.25 157 ALA A N 1
ATOM 1216 C CA . ALA A 1 157 ? 0.416 -9.475 -22.058 1.00 94.25 157 ALA A CA 1
ATOM 1217 C C . ALA A 1 157 ? 0.660 -8.431 -23.173 1.00 94.25 157 ALA A C 1
ATOM 1219 O O . ALA A 1 157 ? 0.010 -7.378 -23.170 1.00 94.25 157 ALA A O 1
ATOM 1220 N N . PRO A 1 158 ? 1.556 -8.718 -24.141 1.00 95.88 158 PRO A N 1
ATOM 1221 C CA . PRO A 1 158 ? 1.683 -7.951 -25.380 1.00 95.88 158 PRO A CA 1
ATOM 1222 C C . PRO A 1 158 ? 0.327 -7.656 -26.024 1.00 95.88 158 PRO A C 1
ATOM 1224 O O . PRO A 1 158 ? -0.540 -8.531 -26.072 1.00 95.88 158 PRO A O 1
ATOM 1227 N N . THR A 1 159 ? 0.121 -6.427 -26.499 1.00 93.94 159 THR A N 1
ATOM 1228 C CA . THR A 1 159 ? -1.173 -6.045 -27.072 1.00 93.94 159 THR A CA 1
ATOM 1229 C C . THR A 1 159 ? -1.073 -4.934 -28.112 1.00 93.94 159 THR A C 1
ATOM 1231 O O . THR A 1 159 ? -0.272 -4.009 -27.975 1.00 93.94 159 THR A O 1
ATOM 1234 N N . ASP A 1 160 ? -1.980 -4.987 -29.087 1.00 91.19 160 ASP A N 1
ATOM 1235 C CA . ASP A 1 160 ? -2.188 -3.948 -30.103 1.00 91.19 160 ASP A CA 1
ATOM 1236 C C . ASP A 1 160 ? -3.491 -3.159 -29.895 1.00 91.19 160 ASP A C 1
ATOM 1238 O O . ASP A 1 160 ? -3.911 -2.393 -30.762 1.00 91.19 160 ASP A O 1
ATOM 1242 N N . LEU A 1 161 ? -4.134 -3.320 -28.734 1.00 91.69 161 LEU A N 1
ATOM 1243 C CA . LEU A 1 161 ? -5.355 -2.597 -28.376 1.00 91.69 161 LEU A CA 1
ATOM 1244 C C . LEU A 1 161 ? -5.150 -1.067 -28.377 1.00 91.69 161 LEU A C 1
ATOM 1246 O O . LEU A 1 161 ? -4.050 -0.581 -28.096 1.00 91.69 161 LEU A O 1
ATOM 1250 N N . PRO A 1 162 ? -6.216 -0.279 -28.615 1.00 90.69 162 PRO A N 1
ATOM 1251 C CA . PRO A 1 162 ? -6.108 1.175 -28.729 1.00 90.69 162 PRO A CA 1
ATOM 1252 C C . PRO A 1 162 ? -5.763 1.897 -27.415 1.00 90.69 162 PRO A C 1
ATOM 1254 O O . PRO A 1 162 ? -5.481 3.087 -27.463 1.00 90.69 162 PRO A O 1
ATOM 1257 N N . TRP A 1 163 ? -5.752 1.201 -26.271 1.00 90.50 163 TRP A N 1
ATOM 1258 C CA . TRP A 1 163 ? -5.355 1.699 -24.939 1.00 90.50 163 TRP A CA 1
ATOM 1259 C C . TRP A 1 163 ? -4.064 1.042 -24.417 1.00 90.50 163 TRP A C 1
ATOM 1261 O O . TRP A 1 163 ? -3.876 0.842 -23.216 1.00 90.50 163 TRP A O 1
ATOM 1271 N N . LYS A 1 164 ? -3.180 0.623 -25.323 1.00 92.75 164 LYS A N 1
ATOM 1272 C CA . LYS A 1 164 ? -1.935 -0.069 -24.976 1.00 92.75 164 LYS A CA 1
ATOM 1273 C C . LYS A 1 164 ? -0.970 0.791 -24.149 1.00 92.75 164 LYS A C 1
ATOM 1275 O O . LYS A 1 164 ? -0.867 2.006 -24.326 1.00 92.75 164 LYS A O 1
ATOM 1280 N N . LEU A 1 165 ? -0.225 0.125 -23.272 1.00 93.69 165 LEU A N 1
ATOM 1281 C CA . LEU A 1 165 ? 0.789 0.704 -22.395 1.00 93.69 165 LEU A CA 1
ATOM 1282 C C . LEU A 1 165 ? 2.181 0.501 -22.990 1.00 93.69 165 LEU A C 1
ATOM 1284 O O . LEU A 1 165 ? 2.588 -0.631 -23.247 1.00 93.69 165 LEU A O 1
ATOM 1288 N N . PHE A 1 166 ? 2.925 1.586 -23.175 1.00 93.75 166 PHE A N 1
ATOM 1289 C CA . PHE A 1 166 ? 4.340 1.524 -23.515 1.00 93.75 166 PHE A CA 1
ATOM 1290 C C . PHE A 1 166 ? 5.180 1.193 -22.278 1.00 93.75 166 PHE A C 1
ATOM 1292 O O . PHE A 1 166 ? 5.060 1.861 -21.250 1.00 93.75 166 PHE A O 1
ATOM 1299 N N . ILE A 1 167 ? 6.079 0.215 -22.406 1.00 94.50 167 ILE A N 1
ATOM 1300 C CA . ILE A 1 167 ? 7.046 -0.157 -21.363 1.00 94.50 167 ILE A CA 1
ATOM 1301 C C . ILE A 1 167 ? 8.464 0.092 -21.885 1.00 94.50 167 ILE A C 1
ATOM 1303 O O . ILE A 1 167 ? 8.779 -0.385 -22.980 1.00 94.50 167 ILE A O 1
ATOM 1307 N N . PRO A 1 168 ? 9.353 0.798 -21.161 1.00 92.81 168 PRO A N 1
ATOM 1308 C CA . PRO A 1 168 ? 10.726 0.991 -21.617 1.00 92.81 168 PRO A CA 1
ATOM 1309 C C . PRO A 1 168 ? 11.520 -0.322 -21.588 1.00 92.81 168 PRO A C 1
ATOM 1311 O O . PRO A 1 168 ? 11.267 -1.207 -20.775 1.00 92.81 168 PRO A O 1
ATOM 1314 N N . THR A 1 169 ? 12.498 -0.463 -22.487 1.00 92.62 169 THR A N 1
ATOM 1315 C CA . THR A 1 169 ? 13.202 -1.736 -22.735 1.00 92.62 169 THR A CA 1
ATOM 1316 C C . THR A 1 169 ? 13.842 -2.349 -21.487 1.00 92.62 169 THR A C 1
ATOM 1318 O O . THR A 1 169 ? 13.876 -3.570 -21.362 1.00 92.62 169 THR A O 1
ATOM 1321 N N . ALA A 1 170 ? 14.314 -1.521 -20.550 1.00 91.31 170 ALA A N 1
ATOM 1322 C CA . ALA A 1 170 ? 14.947 -1.978 -19.311 1.00 91.31 170 ALA A CA 1
ATOM 1323 C C . ALA A 1 170 ? 13.977 -2.698 -18.356 1.00 91.31 170 ALA A C 1
ATOM 1325 O O . ALA A 1 170 ? 14.410 -3.533 -17.569 1.00 91.31 170 ALA A O 1
ATOM 1326 N N . GLN A 1 171 ? 12.678 -2.400 -18.436 1.00 91.31 171 GLN A N 1
ATOM 1327 C CA . GLN A 1 171 ? 11.628 -2.988 -17.601 1.00 91.31 171 GLN A CA 1
ATOM 1328 C C . GLN A 1 171 ? 10.907 -4.158 -18.290 1.00 91.31 171 GLN A C 1
ATOM 1330 O O . GLN A 1 171 ? 9.991 -4.748 -17.717 1.00 91.31 171 GLN A O 1
ATOM 1335 N N . ARG A 1 172 ? 11.297 -4.516 -19.522 1.00 93.19 172 ARG A N 1
ATOM 1336 C CA . ARG A 1 172 ? 10.681 -5.623 -20.266 1.00 93.19 172 ARG A CA 1
ATOM 1337 C C . ARG A 1 172 ? 11.255 -6.976 -19.821 1.00 93.19 172 ARG A C 1
ATOM 1339 O O . ARG A 1 172 ? 12.463 -7.078 -19.594 1.00 93.19 172 ARG A O 1
ATOM 1346 N N . PRO A 1 173 ? 10.437 -8.043 -19.764 1.00 90.19 173 PRO A N 1
ATOM 1347 C CA . PRO A 1 173 ? 10.921 -9.398 -19.520 1.00 90.19 173 PRO A CA 1
ATOM 1348 C C . PRO A 1 173 ? 11.939 -9.838 -20.579 1.00 90.19 173 PRO A C 1
ATOM 1350 O O . PRO A 1 173 ? 11.866 -9.422 -21.737 1.00 90.19 173 PRO A O 1
ATOM 1353 N N . GLY A 1 174 ? 12.855 -10.736 -20.203 1.00 86.62 174 GLY A N 1
ATOM 1354 C CA . GLY A 1 174 ? 13.982 -11.155 -21.047 1.00 86.62 174 GLY A CA 1
ATOM 1355 C C . GLY A 1 174 ? 13.608 -11.668 -22.445 1.00 86.62 174 GLY A C 1
ATOM 1356 O O . GLY A 1 174 ? 14.378 -11.455 -23.374 1.00 86.62 174 GLY A O 1
ATOM 1357 N N . GLY A 1 175 ? 12.424 -12.269 -22.612 1.00 89.00 175 GLY A N 1
ATOM 1358 C CA . GLY A 1 175 ? 11.924 -12.774 -23.899 1.00 89.00 175 GLY A CA 1
ATOM 1359 C C . GLY A 1 175 ? 11.034 -11.811 -24.693 1.00 89.00 175 GLY A C 1
ATOM 1360 O O . GLY A 1 175 ? 10.564 -12.175 -25.761 1.00 89.00 175 GLY A O 1
ATOM 1361 N N . LEU A 1 176 ? 10.765 -10.606 -24.182 1.00 91.44 176 LEU A N 1
ATOM 1362 C CA . LEU A 1 176 ? 9.834 -9.640 -24.788 1.00 91.44 176 LEU A CA 1
ATOM 1363 C C . LEU A 1 176 ? 10.491 -8.272 -25.006 1.00 91.44 176 LEU A C 1
ATOM 1365 O O . LEU A 1 176 ? 9.810 -7.250 -25.060 1.00 91.44 176 LEU A O 1
ATOM 1369 N N . LYS A 1 177 ? 11.823 -8.229 -25.126 1.00 91.81 177 LYS A N 1
ATOM 1370 C CA . LYS A 1 177 ? 12.565 -6.971 -25.295 1.00 91.81 177 LYS A CA 1
ATOM 1371 C C . LYS A 1 177 ? 12.178 -6.216 -26.566 1.00 91.81 177 LYS A C 1
ATOM 1373 O O . LYS A 1 177 ? 12.157 -4.988 -26.529 1.00 91.81 177 LYS A O 1
ATOM 1378 N N . ASP A 1 178 ? 11.799 -6.925 -27.626 1.00 92.00 178 ASP A N 1
ATOM 1379 C CA . ASP A 1 178 ? 11.395 -6.331 -28.907 1.00 92.00 178 ASP A CA 1
ATOM 1380 C C . ASP A 1 178 ? 9.930 -5.861 -28.923 1.00 92.00 178 ASP A C 1
ATOM 1382 O O . ASP A 1 178 ? 9.511 -5.128 -29.817 1.00 92.00 178 ASP A O 1
ATOM 1386 N N . VAL A 1 179 ? 9.142 -6.223 -27.904 1.00 93.00 179 VAL A N 1
ATOM 1387 C CA . VAL A 1 179 ? 7.741 -5.813 -27.774 1.00 93.00 179 VAL A CA 1
ATOM 1388 C C . VAL A 1 179 ? 7.657 -4.495 -27.015 1.00 93.00 179 VAL A C 1
ATOM 1390 O O . VAL A 1 179 ? 8.033 -4.410 -25.850 1.00 93.00 179 VAL A O 1
ATOM 1393 N N . ALA A 1 180 ? 7.128 -3.451 -27.654 1.00 92.25 180 ALA A N 1
ATOM 1394 C CA . ALA A 1 180 ? 7.013 -2.134 -27.028 1.00 92.25 180 ALA A CA 1
ATOM 1395 C C . ALA A 1 180 ? 5.749 -1.943 -26.172 1.00 92.25 180 ALA A C 1
ATOM 1397 O O . ALA A 1 180 ? 5.762 -1.113 -25.260 1.00 92.25 180 ALA A O 1
ATOM 1398 N N . TYR A 1 181 ? 4.676 -2.684 -26.466 1.00 95.19 181 TYR A N 1
ATOM 1399 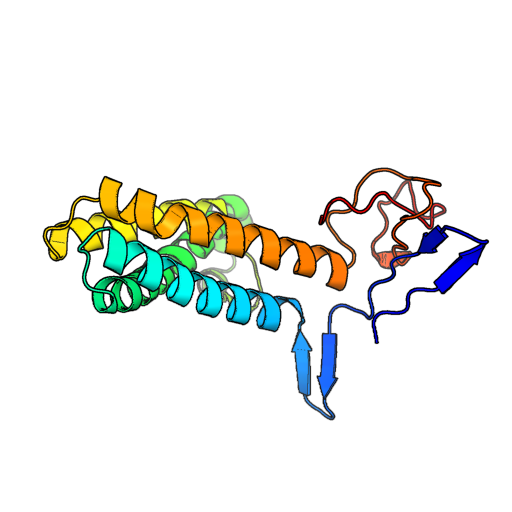C CA . TYR A 1 181 ? 3.332 -2.397 -25.969 1.00 95.19 181 TYR A CA 1
ATOM 1400 C C . TYR A 1 181 ? 2.671 -3.587 -25.273 1.00 95.19 181 TYR A C 1
ATOM 1402 O O . TYR A 1 181 ? 2.702 -4.713 -25.768 1.00 95.19 181 TYR A O 1
ATOM 1410 N N . PHE A 1 182 ? 2.028 -3.304 -24.142 1.00 95.19 182 PHE A N 1
ATOM 1411 C CA . PHE A 1 182 ? 1.429 -4.291 -23.247 1.00 95.19 182 PHE A CA 1
ATOM 1412 C C . PHE A 1 182 ? 0.044 -3.848 -22.770 1.00 95.19 182 PHE A C 1
ATOM 1414 O O . PHE A 1 182 ? -0.306 -2.668 -22.822 1.00 95.19 182 PHE A O 1
ATOM 1421 N N . HIS A 1 183 ? -0.768 -4.797 -22.309 1.00 94.56 183 HIS A N 1
ATOM 1422 C CA . HIS A 1 183 ? -2.077 -4.507 -2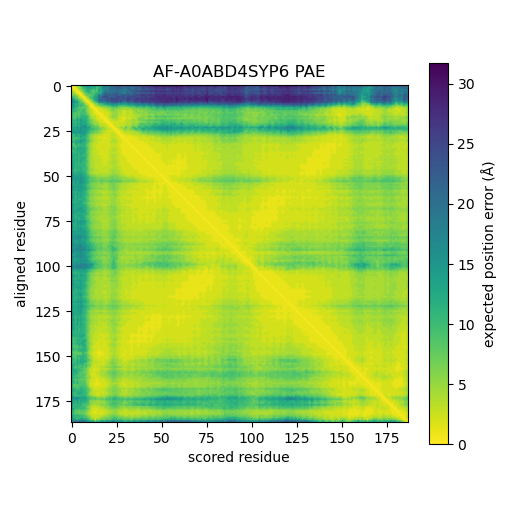1.736 1.00 94.56 183 HIS A CA 1
ATOM 1423 C C . HIS A 1 183 ? -1.933 -3.824 -20.360 1.00 94.56 183 HIS A C 1
ATOM 1425 O O . HIS A 1 183 ? -1.207 -4.340 -19.506 1.00 94.56 183 HIS A O 1
ATOM 1431 N N . PRO A 1 184 ? -2.597 -2.682 -20.106 1.00 92.44 184 PRO A N 1
ATOM 1432 C CA . PRO A 1 184 ? -2.532 -2.005 -18.812 1.00 92.44 184 PRO A CA 1
ATOM 1433 C C . PRO A 1 184 ? -3.372 -2.742 -17.754 1.00 92.44 184 PRO A C 1
ATOM 1435 O O . PRO A 1 184 ? -4.568 -2.518 -17.638 1.00 92.44 184 PRO A O 1
ATOM 1438 N N . THR A 1 185 ? -2.746 -3.601 -16.948 1.00 90.75 185 THR A N 1
ATOM 1439 C CA . THR A 1 185 ? -3.396 -4.358 -15.850 1.00 90.75 185 THR A CA 1
ATOM 1440 C C . THR A 1 185 ? -3.416 -3.622 -14.508 1.00 90.75 185 THR A C 1
ATOM 1442 O O . THR A 1 185 ? -3.728 -4.206 -13.472 1.00 90.75 185 THR A O 1
ATOM 1445 N N . PHE A 1 186 ? -3.030 -2.348 -14.499 1.00 81.62 186 PHE A N 1
ATOM 1446 C CA . PHE A 1 186 ? -3.075 -1.496 -13.312 1.00 81.62 186 PHE A CA 1
ATOM 1447 C C . PHE A 1 186 ? -4.426 -0.773 -13.140 1.00 81.62 186 PHE A C 1
ATOM 1449 O O . PHE A 1 186 ? -4.576 0.007 -12.201 1.00 81.62 186 PHE A O 1
ATOM 1456 N N . LEU A 1 187 ? -5.378 -1.001 -14.051 1.00 68.38 187 LEU A N 1
ATOM 1457 C CA . LEU A 1 187 ? -6.726 -0.426 -14.064 1.00 68.38 187 LEU A CA 1
ATOM 1458 C C . LEU A 1 187 ? -7.776 -1.478 -13.700 1.00 68.38 187 LEU A C 1
ATOM 1460 O O . LEU A 1 187 ? -7.564 -2.658 -14.061 1.00 68.38 187 LEU A O 1
#